Protein AF-A0A1D9Q0D0-F1 (afdb_monomer)

Secondary structure (DSSP, 8-state):
-HHHHHHHHHHHHHHHHHHHHHHHHHHHHHH--SS-----SS-----HHHHHHHHHHHHHS--PPPP--PPPPPP----------------------------------------HHHHHHHHHHHHHHHHHTT---------TTS--HHHHHHHHHHHHHTTSPPSS----HHHHHHHHHHHHHHHHHHHHHHHHTSTT--TTSHHHHS---TT----PPTT--HHHHHHHHHHHHT-SS-HHHHHTTTSS-SB-TTSSB--HHIIIII-GGGHHHHHHHTTTS-GGG--HHHHHHSHHHHHHHHHHHHHH-TTSHHHHHHHHHHHHHHHHHHHHHHHT-SS-TTTHHHHHHHHHHHTS--

InterPro domains:
  IPR002156 Ribonuclease H domain [PF00075] (132-161)
  IPR012337 Ribonuclease H-like superfamily [SSF53098] (124-167)
  IPR036397 Ribonuclease H superfamily [G3DSA:3.30.420.10] (103-171)
  IPR050092 Ribonuclease H [PTHR10642] (109-214)

Mean predicted aligned error: 20.26 Å

Sequence (362 aa):
MTRLVESQNAEIALLRKQLADAQEVIETRKKRTKGKRVKLQGQFVFSTKEILKIVHEAKEKPKEKKPRGRPRKRPIEESEEEIEEEELENSSNDSELELEDWGSWPYSTVAIDHPGQANQIRAIKAAEVIRAKGAEISLNWVPGHTSVEGNELADKLAKEATTIQPTSNETSFGLLGMTVKEYASDQWLDTLKQYELRSNQSPSTYSKLFPWKIGSKIKLPSGTTRNTASAFFQLKLGHGYIKSYLHRFKLTNNKCICSNIEAPQHLLISCPIYKTKRKEIFKKIPLSKNTIQFLLHTKIGIELAIKFINITKIATRAWHLARTLEQEVIEEGVVVEEERGEENEEEAVEEIREGFDLLTIS

pLDDT: mean 72.39, std 22.02, range [25.78, 97.56]

Radius of gyration: 36.6 Å; Cα contacts (8 Å, |Δi|>4): 188; chains: 1; bounding box: 96×73×103 Å

Foldseek 3Di:
DVVVVVVVVVVVVVVVVVVVVVVVVVVVVVVDDDDDDDDDDDDDDDGPVRVVVVVVVVVPDDDDDDDDDDDDDDDDDDDDDDDDDDDDDDDDDDDDDDDDDPPDDDPDPPLADDDPVVVVVVVVVVVVVCVVVVDDDDDDDDDPPDVDVVVVVVVVSVVVSVVDDHPDPDYDPVVVVVVVVVVVVVVVVVVVVVVVPDPDDDCPQLVNLEPDDPPDDDDADPPQDPQLVQLLVCLSRQHALWLCRVVVVVNHHQADPQRDGGHSCCVQQPPPVCPVVNCVLCVPPDNVQSDPSNLNPPRVNVNSSSVSCVVQVPRGPVVSVVVVVVVVVVVVVVVVVVVPPDDDPPPVVVVVVVVVVVVVPD

Solvent-accessible surface area (backbone atoms only — not comparable to full-atom values): 23003 Å² total; per-residue (Å²): 118,66,71,62,54,53,52,51,52,51,50,52,51,52,51,52,51,55,50,52,57,52,49,52,57,48,54,57,48,73,74,52,92,81,80,93,85,73,88,80,89,78,88,82,80,69,54,77,69,52,50,53,50,52,54,50,58,61,68,72,50,82,82,80,82,78,85,90,76,82,86,87,78,84,92,79,86,90,82,91,80,90,84,85,89,82,88,83,82,87,77,90,79,88,78,80,93,74,85,75,80,85,84,71,84,72,97,63,91,71,64,71,41,58,34,77,64,56,56,48,50,50,52,51,54,50,52,51,54,45,42,74,73,71,50,88,84,85,89,80,89,77,75,79,96,51,96,43,65,71,57,54,51,51,52,49,51,53,55,58,46,69,73,54,75,65,83,58,90,61,71,33,71,67,57,53,55,48,52,53,50,51,52,52,49,51,54,51,52,51,55,48,53,59,57,69,68,46,87,85,72,57,79,84,37,65,76,72,59,43,88,88,55,88,94,66,73,90,79,74,64,87,88,65,48,71,62,54,52,50,14,50,52,25,46,67,70,55,39,66,65,34,37,46,41,36,29,77,71,70,74,46,66,36,58,34,98,86,72,43,69,29,41,45,60,31,69,76,68,66,37,72,91,45,44,66,62,46,54,64,73,46,64,91,53,62,76,93,63,68,41,69,50,38,33,68,71,36,73,72,27,36,53,50,45,51,51,50,32,70,75,67,36,55,50,23,72,67,49,45,49,54,59,48,52,54,48,51,51,48,54,52,49,50,52,50,52,68,71,53,69,87,78,70,85,77,64,62,63,54,57,60,54,56,61,55,63,62,69,77,71,123

Structure (mmCIF, N/CA/C/O backbone):
data_AF-A0A1D9Q0D0-F1
#
_entry.id   AF-A0A1D9Q0D0-F1
#
loop_
_atom_site.group_PDB
_atom_site.id
_atom_site.type_symbol
_atom_site.label_atom_id
_atom_site.label_alt_id
_atom_site.label_comp_id
_atom_site.label_asym_id
_atom_site.label_entity_id
_atom_site.label_seq_id
_atom_site.pdbx_PDB_ins_code
_atom_site.Cartn_x
_atom_site.Cartn_y
_atom_site.Cartn_z
_atom_site.occupancy
_atom_site.B_iso_or_equiv
_atom_site.auth_seq_id
_atom_site.auth_comp_id
_atom_site.auth_asym_id
_atom_site.auth_atom_id
_atom_site.pdbx_PDB_model_num
ATOM 1 N N . MET A 1 1 ? -54.288 1.743 -22.638 1.00 55.94 1 MET A N 1
ATOM 2 C CA . MET A 1 1 ? -53.704 0.397 -22.434 1.00 55.94 1 MET A CA 1
ATOM 3 C C . MET A 1 1 ? -52.614 0.032 -23.446 1.00 55.94 1 MET A C 1
ATOM 5 O O . MET A 1 1 ? -51.690 -0.662 -23.061 1.00 55.94 1 MET A O 1
ATOM 9 N N . THR A 1 2 ? -52.650 0.513 -24.693 1.00 70.19 2 THR A N 1
ATOM 10 C CA . THR A 1 2 ? -51.718 0.110 -25.771 1.00 70.19 2 THR A CA 1
ATOM 11 C C . THR A 1 2 ? -50.248 0.491 -25.546 1.00 70.19 2 THR A C 1
ATOM 13 O O . THR A 1 2 ? -49.384 -0.372 -25.640 1.00 70.19 2 THR A O 1
ATOM 16 N N . ARG A 1 3 ? -49.949 1.732 -25.134 1.00 72.31 3 ARG A N 1
ATOM 17 C CA . ARG A 1 3 ? -48.555 2.187 -24.926 1.00 72.31 3 ARG A CA 1
ATOM 18 C C . ARG A 1 3 ? -47.794 1.435 -23.827 1.00 72.31 3 ARG A C 1
ATOM 20 O O . ARG A 1 3 ? -46.588 1.252 -23.938 1.00 72.31 3 ARG A O 1
ATOM 27 N N . LEU A 1 4 ? -48.490 1.008 -22.770 1.00 81.12 4 LEU A N 1
ATOM 28 C CA . LEU A 1 4 ? -47.879 0.243 -21.676 1.00 81.12 4 LEU A CA 1
ATOM 29 C C . LEU A 1 4 ? -47.492 -1.163 -22.149 1.00 81.12 4 LEU A C 1
ATOM 31 O O . LEU A 1 4 ? -46.391 -1.621 -21.872 1.00 81.12 4 LEU A O 1
ATOM 35 N N . VAL A 1 5 ? -48.371 -1.805 -22.921 1.00 83.88 5 VAL A N 1
ATOM 36 C CA . VAL A 1 5 ? -48.124 -3.133 -23.497 1.00 83.88 5 VAL A CA 1
ATOM 37 C C . VAL A 1 5 ? -46.988 -3.082 -24.525 1.00 83.88 5 VAL A C 1
ATOM 39 O O . VAL A 1 5 ? -46.126 -3.954 -24.530 1.00 83.88 5 VAL A O 1
ATOM 42 N N . GLU A 1 6 ? -46.926 -2.040 -25.357 1.00 84.25 6 GLU A N 1
ATOM 43 C CA . GLU A 1 6 ? -45.825 -1.830 -26.311 1.00 84.25 6 GLU A CA 1
ATOM 44 C C . GLU A 1 6 ? -44.477 -1.617 -25.608 1.00 84.25 6 GLU A C 1
ATOM 46 O O . GLU A 1 6 ? -43.478 -2.228 -25.990 1.00 84.25 6 GLU A O 1
ATOM 51 N N . SER A 1 7 ? -44.456 -0.811 -24.542 1.00 82.12 7 SER A N 1
ATOM 52 C CA . SER A 1 7 ? -43.270 -0.601 -23.703 1.00 82.12 7 SER A CA 1
ATOM 53 C C . SER A 1 7 ? -42.801 -1.900 -23.045 1.00 82.12 7 SER A C 1
ATOM 55 O O . SER A 1 7 ? -41.614 -2.219 -23.119 1.00 82.12 7 SER A O 1
ATOM 57 N N . GLN A 1 8 ? -43.716 -2.671 -22.457 1.00 85.88 8 GLN A N 1
ATOM 58 C CA . GLN A 1 8 ? -43.390 -3.949 -21.823 1.00 85.88 8 GLN A CA 1
ATOM 59 C C . GLN A 1 8 ? -42.890 -4.976 -22.845 1.00 85.88 8 GLN A C 1
ATOM 61 O O . GLN A 1 8 ? -41.934 -5.700 -22.579 1.00 85.88 8 GLN A O 1
ATOM 66 N N . ASN A 1 9 ? -43.467 -5.008 -24.048 1.00 87.69 9 ASN A N 1
ATOM 67 C CA . ASN A 1 9 ? -43.009 -5.894 -25.117 1.00 87.69 9 ASN A CA 1
ATOM 68 C C . ASN A 1 9 ? -41.610 -5.520 -25.628 1.00 87.69 9 ASN A C 1
ATOM 70 O O . ASN A 1 9 ? -40.795 -6.411 -25.879 1.00 87.69 9 ASN A O 1
ATOM 74 N N . ALA A 1 10 ? -41.302 -4.225 -25.741 1.00 86.06 10 ALA A N 1
ATOM 75 C CA . ALA A 1 10 ? -39.964 -3.757 -26.102 1.00 86.06 10 ALA A CA 1
ATOM 76 C C . ALA A 1 10 ? -38.925 -4.116 -25.025 1.00 86.06 10 ALA A C 1
ATOM 78 O O . ALA A 1 10 ? -37.825 -4.570 -25.347 1.00 86.06 10 ALA A O 1
ATOM 79 N N . GLU A 1 11 ? -39.289 -3.976 -23.749 1.00 88.31 11 GLU A N 1
ATOM 80 C CA . GLU A 1 11 ? -38.433 -4.342 -22.620 1.00 88.31 11 GLU A CA 1
ATOM 81 C C . GLU A 1 11 ? -38.183 -5.857 -22.564 1.00 88.31 11 GLU A C 1
ATOM 83 O O . GLU A 1 11 ? -37.036 -6.292 -22.465 1.00 88.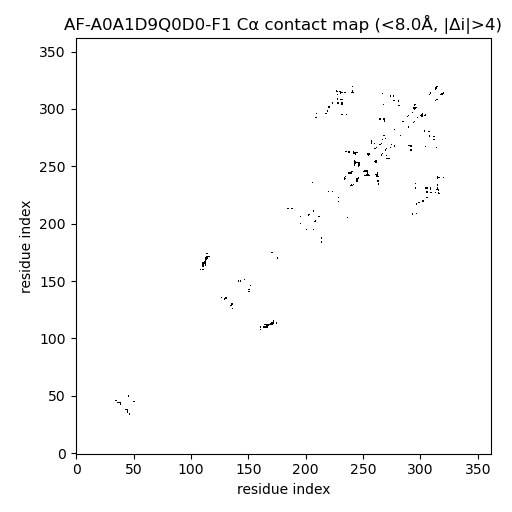31 11 GLU A O 1
ATOM 88 N N . ILE A 1 12 ? -39.222 -6.677 -22.751 1.00 91.25 12 ILE A N 1
ATOM 89 C CA . ILE A 1 12 ? -39.097 -8.141 -22.826 1.00 91.25 12 ILE A CA 1
ATOM 90 C C . ILE A 1 12 ? -38.203 -8.560 -24.003 1.00 91.25 12 ILE A C 1
ATOM 92 O O . ILE A 1 12 ? -37.383 -9.470 -23.857 1.00 91.25 12 ILE A O 1
ATOM 96 N N . ALA A 1 13 ? -38.315 -7.907 -25.162 1.00 89.81 13 ALA A N 1
ATOM 97 C CA . ALA A 1 13 ? -37.461 -8.191 -26.316 1.00 89.81 13 ALA A CA 1
ATOM 98 C C . ALA A 1 13 ? -35.985 -7.848 -26.043 1.00 89.81 13 ALA A C 1
ATOM 100 O O . ALA A 1 13 ? -35.093 -8.640 -26.363 1.00 89.81 13 ALA A O 1
ATOM 101 N N . LEU A 1 14 ? -35.725 -6.706 -25.398 1.00 89.44 14 LEU A N 1
ATOM 102 C CA . LEU A 1 14 ? -34.386 -6.305 -24.963 1.00 89.44 14 LEU A CA 1
ATOM 103 C C . LEU A 1 14 ? -33.795 -7.297 -23.959 1.00 89.44 14 LEU A C 1
ATOM 105 O O . LEU A 1 14 ? -32.658 -7.741 -24.134 1.00 89.44 14 LEU A O 1
ATOM 109 N N . LEU A 1 15 ? -34.572 -7.689 -22.949 1.00 88.25 15 LEU A N 1
ATOM 110 C CA . LEU A 1 15 ? -34.144 -8.642 -21.928 1.00 88.25 15 LEU A CA 1
ATOM 111 C C . LEU A 1 15 ? -33.839 -10.016 -22.531 1.00 88.25 15 LEU A C 1
ATOM 113 O O . LEU A 1 15 ? -32.811 -10.607 -22.206 1.00 88.25 15 LEU A O 1
ATOM 117 N N . ARG A 1 16 ? -34.664 -10.505 -23.467 1.00 89.38 16 ARG A N 1
ATOM 118 C CA . ARG A 1 16 ? -34.409 -11.764 -24.190 1.00 89.38 16 ARG A CA 1
ATOM 119 C C . ARG A 1 16 ? -33.109 -11.719 -24.989 1.00 89.38 16 ARG A C 1
ATOM 121 O O . ARG A 1 16 ? -32.342 -12.678 -24.937 1.00 89.38 16 ARG A O 1
ATOM 128 N N . LYS A 1 17 ? -32.831 -10.607 -25.677 1.00 88.75 17 LYS A N 1
ATOM 129 C CA . LYS A 1 17 ? -31.574 -10.420 -26.416 1.00 88.75 17 LYS A CA 1
ATOM 130 C C . LYS A 1 17 ? -30.364 -10.430 -25.478 1.00 88.75 17 LYS A C 1
ATOM 132 O O . LYS A 1 17 ? -29.405 -11.150 -25.725 1.00 88.75 17 LYS A O 1
ATOM 137 N N . GLN A 1 18 ? -30.439 -9.705 -24.362 1.00 81.38 18 GLN A N 1
ATOM 138 C CA . GLN A 1 18 ? -29.369 -9.692 -23.360 1.00 81.38 18 GLN A CA 1
ATOM 139 C C . GLN A 1 18 ? -29.112 -11.082 -22.760 1.00 81.38 18 GLN A C 1
ATOM 141 O O . GLN A 1 18 ? -27.961 -11.439 -22.501 1.00 81.38 18 GLN A O 1
ATOM 146 N N . LEU A 1 19 ? -30.171 -11.870 -22.552 1.00 81.69 19 LEU A N 1
ATOM 147 C CA . LEU A 1 19 ? -30.072 -13.241 -22.053 1.00 81.69 19 LEU A CA 1
ATOM 148 C C . LEU A 1 19 ? -29.381 -14.162 -23.066 1.00 81.69 19 LEU A C 1
ATOM 150 O O . LEU A 1 19 ? -28.480 -14.905 -22.678 1.00 81.69 19 LEU A O 1
ATOM 154 N N . ALA A 1 20 ? -29.739 -14.064 -24.350 1.00 82.88 20 ALA A N 1
ATOM 155 C CA . ALA A 1 20 ? -29.099 -14.820 -25.427 1.00 82.88 20 ALA A CA 1
ATOM 156 C C . ALA A 1 20 ? -27.601 -14.483 -25.549 1.00 82.88 20 ALA A C 1
ATOM 158 O O . ALA A 1 20 ? -26.762 -15.385 -25.511 1.00 82.88 20 ALA A O 1
ATOM 159 N N . ASP A 1 21 ? -27.252 -13.192 -25.567 1.00 73.50 21 ASP A N 1
ATOM 160 C CA . ASP A 1 21 ? -25.859 -12.729 -25.630 1.00 73.50 21 ASP A CA 1
ATOM 161 C C . ASP A 1 21 ? -25.045 -13.224 -24.415 1.00 73.50 21 ASP A C 1
ATOM 163 O O . ASP A 1 21 ? -23.876 -13.611 -24.517 1.00 73.50 21 ASP A O 1
ATOM 167 N N . ALA A 1 22 ? -25.651 -13.229 -23.221 1.00 71.50 22 ALA A N 1
ATOM 168 C CA . ALA A 1 22 ? -25.006 -13.726 -22.009 1.00 71.50 22 ALA A CA 1
ATOM 169 C C . ALA A 1 22 ? -24.788 -15.248 -22.047 1.00 71.50 22 ALA A C 1
ATOM 171 O O . ALA A 1 22 ? -23.720 -15.716 -21.636 1.00 71.50 22 ALA A O 1
ATOM 172 N N . GLN A 1 23 ? -25.765 -16.008 -22.549 1.00 78.31 23 GLN A N 1
ATOM 173 C CA . GLN A 1 23 ? -25.671 -17.459 -22.714 1.00 78.31 23 GLN A CA 1
ATOM 174 C C . GLN A 1 23 ? -24.590 -17.840 -23.729 1.00 78.31 23 GLN A C 1
ATOM 176 O O . GLN A 1 23 ? -23.766 -18.705 -23.435 1.00 78.31 23 GLN A O 1
ATOM 181 N N . GLU A 1 24 ? -24.505 -17.142 -24.862 1.00 78.06 24 GLU A N 1
ATOM 182 C CA . GLU A 1 24 ? -23.460 -17.361 -25.867 1.00 78.06 24 GLU A CA 1
ATOM 183 C C . GLU A 1 24 ? -22.055 -17.127 -25.285 1.00 78.06 24 GLU A C 1
ATOM 185 O O . GLU A 1 24 ? -21.137 -17.934 -25.471 1.00 78.06 24 GLU A O 1
ATOM 190 N N . VAL A 1 25 ? -21.881 -16.069 -24.486 1.00 69.31 25 VAL A N 1
ATOM 191 C CA . VAL A 1 25 ? -20.616 -15.799 -23.780 1.00 69.31 25 VAL A CA 1
ATOM 192 C C . VAL A 1 25 ? -20.275 -16.907 -22.774 1.00 69.31 25 VAL A C 1
ATOM 194 O O . VAL A 1 25 ? -19.101 -17.223 -22.572 1.00 69.31 25 VAL A O 1
ATOM 197 N N . ILE A 1 26 ? -21.266 -17.505 -22.113 1.00 70.81 26 ILE A N 1
ATOM 198 C CA . ILE A 1 26 ? -21.043 -18.608 -21.168 1.00 70.81 26 ILE A CA 1
ATOM 199 C C . ILE A 1 26 ? -20.680 -19.901 -21.911 1.00 70.81 26 ILE A C 1
ATOM 201 O O . ILE A 1 26 ? -19.726 -20.572 -21.516 1.00 70.81 26 ILE A O 1
ATOM 205 N N . GLU A 1 27 ? -21.368 -20.233 -23.001 1.00 73.44 27 GLU A N 1
ATOM 206 C CA . GLU A 1 27 ? -21.081 -21.427 -23.807 1.00 73.44 27 GLU A CA 1
ATOM 207 C C . GLU A 1 27 ? -19.707 -21.344 -24.488 1.00 73.44 27 GLU A C 1
ATOM 209 O O . GLU A 1 27 ? -18.913 -22.289 -24.437 1.00 73.44 27 GLU A O 1
ATOM 214 N N . THR A 1 28 ? -19.345 -20.179 -25.030 1.00 67.00 28 THR A N 1
ATOM 215 C CA . THR A 1 28 ? -17.997 -19.935 -25.574 1.00 67.00 28 THR A CA 1
ATOM 216 C C . THR A 1 28 ? -16.908 -20.008 -24.497 1.00 67.00 28 THR A C 1
ATOM 218 O O . THR A 1 28 ? -15.803 -20.486 -24.770 1.00 67.00 28 THR A O 1
ATOM 221 N N . ARG A 1 29 ? -17.210 -19.614 -23.248 1.00 64.19 29 ARG A N 1
ATOM 222 C CA . ARG A 1 29 ? -16.315 -19.798 -22.090 1.00 64.19 29 ARG A CA 1
ATOM 223 C C . ARG A 1 29 ? -16.149 -21.261 -21.691 1.00 64.19 29 ARG A C 1
ATOM 225 O O . ARG A 1 29 ? -15.025 -21.653 -21.397 1.00 64.19 29 ARG A O 1
ATOM 232 N N . LYS A 1 30 ? -17.224 -22.059 -21.674 1.00 68.56 30 LYS A N 1
ATOM 233 C CA . LYS A 1 30 ? -17.156 -23.496 -21.344 1.00 68.56 30 LYS A CA 1
ATOM 234 C C . LYS A 1 30 ? -16.309 -24.270 -22.358 1.00 68.56 30 LYS A C 1
ATOM 236 O O . LYS A 1 30 ? -15.554 -25.153 -21.966 1.00 68.56 30 LYS A O 1
ATOM 241 N N . LYS A 1 31 ? -16.373 -23.898 -23.642 1.00 67.81 31 LYS A N 1
ATOM 242 C CA . LYS A 1 31 ? -15.595 -24.532 -24.722 1.00 67.81 31 LYS A CA 1
ATOM 243 C C . LYS A 1 31 ? -14.099 -24.163 -24.727 1.00 67.81 31 LYS A C 1
ATOM 245 O O . LYS A 1 31 ? -13.306 -24.896 -25.309 1.00 67.81 31 LYS A O 1
ATOM 250 N N . ARG A 1 32 ? -13.674 -23.052 -24.099 1.00 61.19 32 ARG A N 1
ATOM 251 C CA . ARG A 1 32 ? -12.273 -22.566 -24.124 1.00 61.19 32 ARG A CA 1
ATOM 252 C C . ARG A 1 32 ? -11.563 -22.742 -22.771 1.00 61.19 32 ARG A C 1
ATOM 254 O O . ARG A 1 32 ? -11.821 -22.013 -21.816 1.00 61.19 32 ARG A O 1
ATOM 261 N N . THR A 1 33 ? -10.583 -23.649 -22.706 1.00 56.44 33 THR A N 1
ATOM 262 C CA . THR A 1 33 ? -9.855 -24.001 -21.466 1.00 56.44 33 THR A CA 1
ATOM 263 C C . THR A 1 33 ? -8.549 -23.221 -21.217 1.00 56.44 33 THR A C 1
ATOM 265 O O . THR A 1 33 ? -8.016 -23.295 -20.110 1.00 56.44 33 THR A O 1
ATOM 268 N N . LYS A 1 34 ? -8.033 -22.418 -22.171 1.00 51.00 34 LYS A N 1
ATOM 269 C CA . LYS A 1 34 ? -6.804 -21.594 -22.009 1.00 51.00 34 LYS A CA 1
ATOM 270 C C . LYS A 1 34 ? -6.932 -20.191 -22.645 1.00 51.00 34 LYS A C 1
ATOM 272 O O . LYS A 1 34 ? -7.459 -20.068 -23.744 1.00 51.00 34 LYS A O 1
ATOM 277 N N . GLY A 1 35 ? -6.422 -19.146 -21.970 1.00 53.28 35 GLY A N 1
ATOM 278 C CA . GLY A 1 35 ? -6.366 -17.743 -22.450 1.00 53.28 35 GLY A CA 1
ATOM 279 C C . GLY A 1 35 ? -6.750 -16.685 -21.391 1.00 53.28 35 GLY A C 1
ATOM 280 O O . GLY A 1 35 ? -7.511 -16.984 -20.470 1.00 53.28 35 GLY A O 1
ATOM 281 N N . LYS A 1 36 ? -6.216 -15.448 -21.485 1.00 46.09 36 LYS A N 1
ATOM 282 C CA . LYS A 1 36 ? -6.542 -14.334 -20.558 1.00 46.09 36 LYS A CA 1
ATOM 283 C C . LYS A 1 36 ? -7.985 -13.848 -20.768 1.00 46.09 36 LYS A C 1
ATOM 285 O O . LYS A 1 36 ? -8.435 -13.686 -21.896 1.00 46.09 36 LYS A O 1
ATOM 290 N N . ARG A 1 37 ? -8.693 -13.617 -19.657 1.00 48.75 37 ARG A N 1
ATOM 291 C CA . ARG A 1 37 ? -10.133 -13.316 -19.578 1.00 48.75 37 ARG A CA 1
ATOM 292 C C . ARG A 1 37 ? -10.339 -11.847 -19.186 1.00 48.75 37 ARG A C 1
ATOM 294 O O . ARG A 1 37 ? -9.958 -11.481 -18.080 1.00 48.75 37 ARG A O 1
ATOM 301 N N . VAL A 1 38 ? -10.961 -11.027 -20.034 1.00 45.34 38 VAL A N 1
ATOM 302 C CA . VAL A 1 38 ? -11.421 -9.664 -19.686 1.00 45.34 38 VAL A CA 1
ATOM 303 C C . VAL A 1 38 ? -12.782 -9.421 -20.351 1.00 45.34 38 VAL A C 1
ATOM 305 O O . VAL A 1 38 ? -12.983 -9.843 -21.482 1.00 45.34 38 VAL A O 1
ATOM 308 N N . LYS A 1 39 ? -13.731 -8.786 -19.650 1.00 40.06 39 LYS A N 1
ATOM 309 C CA . LYS A 1 39 ? -15.016 -8.307 -20.197 1.00 40.06 39 LYS A CA 1
ATOM 310 C C . LYS A 1 39 ? -15.340 -6.970 -19.545 1.00 40.06 39 LYS A C 1
ATOM 312 O O . LYS A 1 39 ? -15.453 -6.973 -18.328 1.00 40.06 39 LYS A O 1
ATOM 317 N N . LEU A 1 40 ? -15.590 -5.915 -20.321 1.00 34.84 40 LEU A N 1
ATOM 318 C CA . LEU A 1 40 ? -16.416 -4.769 -19.917 1.00 34.84 40 LEU A CA 1
ATOM 319 C C . LEU A 1 40 ? -17.049 -4.112 -21.161 1.00 34.84 40 LEU A C 1
ATOM 321 O O . LEU A 1 40 ? -16.373 -3.935 -22.163 1.00 34.84 40 LEU A O 1
ATOM 325 N N . GLN A 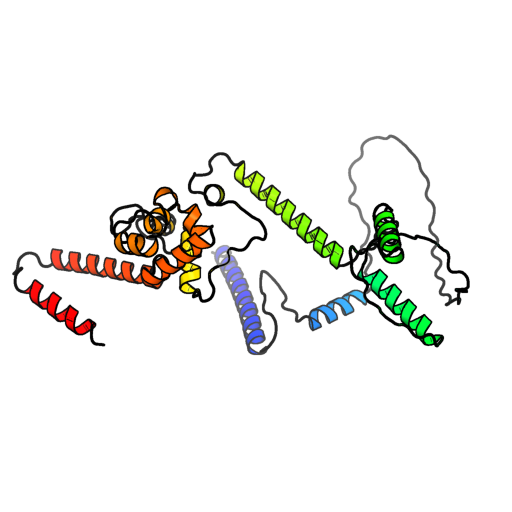1 41 ? -18.352 -3.817 -21.060 1.00 38.56 41 GLN A N 1
ATOM 326 C CA . GLN A 1 41 ? -19.169 -2.938 -21.920 1.00 38.56 41 GLN A CA 1
ATOM 327 C C . GLN A 1 41 ? -19.013 -3.059 -23.454 1.00 38.56 41 GLN A C 1
ATOM 329 O O . GLN A 1 41 ? -18.523 -2.150 -24.107 1.00 38.56 41 GLN A O 1
ATOM 334 N N . GLY A 1 42 ? -19.554 -4.145 -24.026 1.00 49.00 42 GLY A N 1
ATOM 335 C CA . GLY A 1 42 ? -19.912 -4.214 -25.453 1.00 49.00 42 GLY A CA 1
ATOM 336 C C . GLY A 1 42 ? -18.779 -4.577 -26.425 1.00 49.00 42 GLY A C 1
ATOM 337 O O . GLY A 1 42 ? -18.279 -3.698 -27.105 1.00 49.00 42 GLY A O 1
ATOM 338 N N . GLN A 1 43 ? -18.494 -5.892 -26.536 1.00 46.56 43 GLN A N 1
ATOM 339 C CA . GLN A 1 43 ? -17.707 -6.593 -27.589 1.00 46.56 43 GLN A CA 1
ATOM 340 C C . GLN A 1 43 ? -16.197 -6.231 -27.687 1.00 46.56 43 GLN A C 1
ATOM 342 O O . GLN A 1 43 ? -15.831 -5.072 -27.666 1.00 46.56 43 GLN A O 1
ATOM 347 N N . PHE A 1 44 ? -15.192 -7.115 -27.783 1.00 44.97 44 PHE A N 1
ATOM 348 C CA . PHE A 1 44 ? -15.011 -8.555 -28.048 1.00 44.97 44 PHE A CA 1
ATOM 349 C C . PHE A 1 44 ? -13.899 -9.121 -27.129 1.00 44.97 44 PHE A C 1
ATOM 351 O O . PHE A 1 44 ? -13.086 -8.368 -26.595 1.00 44.97 44 PHE A O 1
ATOM 358 N N . VAL A 1 45 ? -13.797 -10.452 -26.992 1.00 49.50 45 VAL A N 1
ATOM 359 C CA . VAL A 1 45 ? -12.631 -11.119 -26.371 1.00 49.50 45 VAL A CA 1
ATOM 360 C C . VAL A 1 45 ? -11.843 -11.856 -27.449 1.00 49.50 45 VAL A C 1
ATOM 362 O O . VAL A 1 45 ? -12.116 -13.020 -27.733 1.00 49.50 45 VAL A O 1
ATOM 365 N N . PHE A 1 46 ? -10.868 -11.174 -28.045 1.00 51.41 46 PHE A N 1
ATOM 366 C CA . PHE A 1 46 ? -9.936 -11.781 -28.991 1.00 51.41 46 PHE A CA 1
ATOM 367 C C . PHE A 1 46 ? -8.734 -12.386 -28.260 1.00 51.41 46 PHE A C 1
ATOM 369 O O . PHE A 1 46 ? -8.172 -11.785 -27.340 1.00 51.41 46 PHE A O 1
ATOM 376 N N . SER A 1 47 ? -8.294 -13.567 -28.686 1.00 55.66 47 SER A N 1
ATOM 377 C CA . SER A 1 47 ? -6.932 -14.020 -28.396 1.00 55.66 47 SER A CA 1
ATOM 378 C C . SER A 1 47 ? -5.923 -13.149 -29.156 1.00 55.66 47 SER A C 1
ATOM 380 O O . SER A 1 47 ? -6.245 -12.591 -30.202 1.00 55.66 47 SER A O 1
ATOM 382 N N . THR A 1 48 ? -4.674 -13.061 -28.690 1.00 52.00 48 THR A N 1
ATOM 383 C CA . THR A 1 48 ? -3.619 -12.279 -29.369 1.00 52.00 48 THR A CA 1
ATOM 384 C C . THR A 1 48 ? -3.472 -12.652 -30.851 1.00 52.00 48 THR A C 1
ATOM 386 O O . THR A 1 48 ? -3.198 -11.790 -31.677 1.00 52.00 48 THR A O 1
ATOM 389 N N . LYS A 1 49 ? -3.720 -13.922 -31.207 1.00 56.75 49 LYS A N 1
ATOM 390 C CA . LYS A 1 49 ? -3.705 -14.405 -32.596 1.00 56.75 49 LYS A CA 1
ATOM 391 C C . LYS A 1 49 ? -4.870 -13.867 -33.434 1.00 56.75 49 LYS A C 1
ATOM 393 O O . LYS A 1 49 ? -4.681 -13.561 -34.603 1.00 56.75 49 LYS A O 1
ATOM 398 N N . GLU A 1 50 ? -6.056 -13.728 -32.846 1.00 57.19 50 GLU A N 1
ATOM 399 C CA . GLU A 1 50 ? -7.235 -13.176 -33.529 1.00 57.19 50 GLU A CA 1
ATOM 400 C C . GLU A 1 50 ? -7.087 -11.661 -33.749 1.00 57.19 50 GLU A C 1
ATOM 402 O O . GLU A 1 50 ? -7.420 -11.174 -34.823 1.00 57.19 50 GLU A O 1
ATOM 407 N N . ILE A 1 51 ? -6.489 -10.933 -32.793 1.00 58.06 51 ILE A N 1
ATOM 408 C CA . ILE A 1 51 ? -6.157 -9.505 -32.961 1.00 58.06 51 ILE A CA 1
ATOM 409 C C . ILE A 1 51 ? -5.184 -9.316 -34.128 1.00 58.06 51 ILE A C 1
ATOM 411 O O . ILE A 1 51 ? -5.405 -8.459 -34.978 1.00 58.06 51 ILE A O 1
ATOM 415 N N . LEU A 1 52 ? -4.128 -10.132 -34.196 1.00 57.00 52 LEU A N 1
ATOM 416 C CA . LEU A 1 52 ? -3.148 -10.054 -35.282 1.00 57.00 52 LEU A CA 1
ATOM 417 C C . LEU A 1 52 ? -3.783 -10.326 -36.653 1.00 57.00 52 LEU A C 1
ATOM 419 O O . LEU A 1 52 ? -3.458 -9.632 -37.612 1.00 57.00 52 LEU A O 1
ATOM 423 N N . LYS A 1 53 ? -4.727 -11.271 -36.735 1.00 65.31 53 LYS A N 1
ATOM 424 C CA . LYS A 1 53 ? -5.443 -11.580 -37.979 1.00 65.31 53 LYS A CA 1
ATOM 425 C C . LYS A 1 53 ? -6.359 -10.434 -38.425 1.00 65.31 53 LYS A C 1
ATOM 427 O O . LYS A 1 53 ? -6.315 -10.042 -39.584 1.00 65.31 53 LYS A O 1
ATOM 432 N N . ILE A 1 54 ? -7.111 -9.838 -37.498 1.00 66.69 54 ILE A N 1
ATOM 433 C CA . ILE A 1 54 ? -7.990 -8.691 -37.786 1.00 66.69 54 ILE A CA 1
ATOM 434 C C . ILE A 1 54 ? -7.183 -7.466 -38.227 1.00 66.69 54 ILE A C 1
ATOM 436 O O . ILE A 1 54 ? -7.580 -6.763 -39.152 1.00 66.69 54 ILE A O 1
ATOM 440 N N . VAL A 1 55 ? -6.037 -7.208 -37.591 1.00 65.38 55 VAL A N 1
ATOM 441 C CA . VAL A 1 55 ? -5.146 -6.102 -37.976 1.00 65.38 55 VAL A CA 1
ATOM 442 C C . VAL A 1 55 ? -4.567 -6.320 -39.376 1.00 65.38 55 VAL A C 1
ATOM 444 O O . VAL A 1 55 ? -4.429 -5.354 -40.122 1.00 65.38 55 VAL A O 1
ATOM 447 N N . HIS A 1 56 ? -4.260 -7.564 -39.749 1.00 68.19 56 HIS A N 1
ATOM 448 C CA . HIS A 1 56 ? -3.805 -7.900 -41.099 1.00 68.19 56 HIS A CA 1
ATOM 449 C C . HIS A 1 56 ? -4.911 -7.664 -42.139 1.00 68.19 56 HIS A C 1
ATOM 451 O O . HIS A 1 56 ? -4.706 -6.932 -43.101 1.00 68.19 56 HIS A O 1
ATOM 457 N N . GLU A 1 57 ? -6.119 -8.178 -41.890 1.00 69.00 57 GLU A N 1
ATOM 458 C CA . GLU A 1 57 ? -7.283 -7.997 -42.773 1.00 69.00 57 GLU A CA 1
ATOM 459 C C . GLU A 1 57 ? -7.713 -6.523 -42.902 1.00 69.00 57 GLU A C 1
ATOM 461 O O . GLU A 1 57 ? -8.201 -6.103 -43.949 1.00 69.00 57 GLU A O 1
ATOM 466 N N . ALA A 1 58 ? -7.523 -5.708 -41.861 1.00 65.62 58 ALA A N 1
ATOM 467 C CA . ALA A 1 58 ? -7.802 -4.272 -41.904 1.00 65.62 58 AL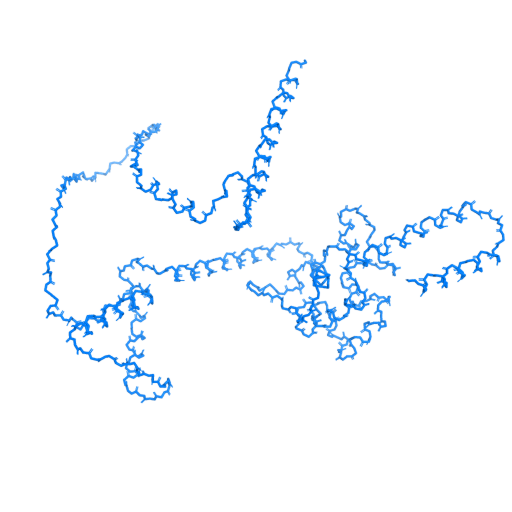A A CA 1
ATOM 468 C C . ALA A 1 58 ? -6.745 -3.469 -42.683 1.00 65.62 58 ALA A C 1
ATOM 470 O O . ALA A 1 58 ? -7.067 -2.402 -43.202 1.00 65.62 58 ALA A O 1
ATOM 471 N N . LYS A 1 59 ? -5.501 -3.960 -42.765 1.00 61.22 59 LYS A N 1
ATOM 472 C CA . LYS A 1 59 ? -4.435 -3.344 -43.572 1.00 61.22 59 LYS A CA 1
ATOM 473 C C . LYS A 1 59 ? -4.593 -3.629 -45.065 1.00 61.22 59 LYS A C 1
ATOM 475 O O . LYS A 1 59 ? -4.223 -2.783 -45.867 1.00 61.22 59 LYS A O 1
ATOM 480 N N . GLU A 1 60 ? -5.154 -4.782 -45.423 1.00 62.03 60 GLU A N 1
ATOM 481 C CA . GLU A 1 60 ? -5.353 -5.188 -46.822 1.00 62.03 60 GLU A CA 1
ATOM 482 C C . GLU A 1 60 ? -6.629 -4.618 -47.461 1.00 62.03 60 GLU A C 1
ATOM 484 O O . GLU A 1 60 ? -6.772 -4.646 -48.681 1.00 62.03 60 GLU A O 1
ATOM 489 N N . LYS A 1 61 ? -7.558 -4.057 -46.674 1.00 55.69 61 LYS A N 1
ATOM 490 C CA . LYS A 1 61 ? -8.744 -3.388 -47.225 1.00 55.69 61 LYS A CA 1
ATOM 491 C C . LYS A 1 61 ? -8.407 -1.956 -47.672 1.00 55.69 61 LYS A C 1
ATOM 493 O O . LYS A 1 61 ? -8.002 -1.147 -46.833 1.00 55.69 61 LYS A O 1
ATOM 498 N N . PRO A 1 62 ? -8.619 -1.588 -48.950 1.00 51.25 62 PRO A N 1
ATOM 499 C CA . PRO A 1 62 ? -8.415 -0.218 -49.406 1.00 51.25 62 PRO A CA 1
AT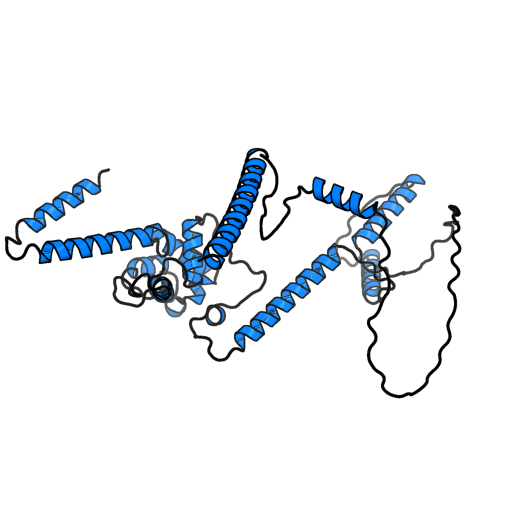OM 500 C C . PRO A 1 62 ? -9.421 0.731 -48.737 1.00 51.25 62 PRO A C 1
ATOM 502 O O . PRO A 1 62 ? -10.605 0.421 -48.600 1.00 51.25 62 PRO A O 1
ATOM 505 N N . LYS A 1 63 ? -8.949 1.904 -48.297 1.00 49.72 63 LYS A N 1
ATOM 506 C CA . LYS A 1 63 ? -9.796 2.943 -47.690 1.00 49.72 63 LYS A CA 1
ATOM 507 C C . LYS A 1 63 ? -10.726 3.542 -48.749 1.00 49.72 63 LYS A C 1
ATOM 509 O O . LYS A 1 63 ? -10.261 4.267 -49.626 1.00 49.72 63 LYS A O 1
ATOM 514 N N . GLU A 1 64 ? -12.032 3.318 -48.633 1.00 49.84 64 GLU A N 1
ATOM 515 C CA . GLU A 1 64 ? -13.022 4.074 -49.409 1.00 49.84 64 GLU A CA 1
ATOM 516 C C . GLU A 1 64 ? -12.935 5.574 -49.067 1.00 49.84 64 GLU A C 1
ATOM 518 O O . GLU A 1 64 ? -12.966 5.981 -47.899 1.00 49.84 64 GLU A O 1
ATOM 523 N N . LYS A 1 65 ? -12.796 6.418 -50.099 1.00 44.69 65 LYS A N 1
ATOM 524 C CA . LYS A 1 65 ? -12.759 7.881 -49.965 1.00 44.69 65 LYS A CA 1
ATOM 525 C C . LYS A 1 65 ? -14.159 8.388 -49.599 1.00 44.69 65 LYS A C 1
ATOM 527 O O . LYS A 1 65 ? -15.103 8.219 -50.363 1.00 44.69 65 LYS A O 1
ATOM 532 N N . LYS A 1 66 ? -14.296 9.049 -48.444 1.00 40.91 66 LYS A N 1
ATOM 533 C CA . LYS A 1 66 ? -15.546 9.728 -48.058 1.00 40.91 66 LYS A CA 1
ATOM 534 C C . LYS A 1 66 ? -15.836 10.907 -49.006 1.00 40.91 66 LYS A C 1
ATOM 536 O O . LYS A 1 66 ? -14.902 11.654 -49.310 1.00 40.91 66 LYS A O 1
ATOM 541 N N . PRO A 1 67 ? -17.097 11.142 -49.411 1.00 39.41 67 PRO A N 1
ATOM 542 C CA . PRO A 1 67 ? -17.451 12.313 -50.205 1.00 39.41 67 PRO A CA 1
ATOM 543 C C . PRO A 1 67 ? -17.267 13.591 -49.373 1.00 39.41 67 PRO A C 1
ATOM 545 O O . PRO A 1 67 ? -17.752 13.698 -48.244 1.00 39.41 67 PRO A O 1
ATOM 548 N N . ARG A 1 68 ? -16.533 14.565 -49.924 1.00 43.09 68 ARG A N 1
ATOM 549 C CA . ARG A 1 68 ? -16.356 15.899 -49.338 1.00 43.09 68 ARG A CA 1
ATOM 550 C C . ARG A 1 68 ? -17.601 16.739 -49.639 1.00 43.09 68 ARG A C 1
ATOM 552 O O . ARG A 1 68 ? -17.807 17.143 -50.774 1.00 43.09 68 ARG A O 1
ATOM 559 N N . GLY A 1 69 ? -18.403 17.028 -48.618 1.00 35.00 69 GLY A N 1
ATOM 560 C CA . GLY A 1 69 ? -19.482 18.015 -48.683 1.00 35.00 69 GLY A CA 1
ATOM 561 C C . GLY A 1 69 ? -19.575 18.775 -47.363 1.00 35.00 69 GLY A C 1
ATOM 562 O O . GLY A 1 69 ? -19.927 18.194 -46.339 1.00 35.00 69 GLY A O 1
ATOM 563 N N . ARG A 1 70 ? -19.217 20.064 -47.365 1.00 35.56 70 ARG A N 1
ATOM 564 C CA . ARG A 1 70 ? -19.312 20.965 -46.203 1.00 35.56 70 ARG A CA 1
ATOM 565 C C . ARG A 1 70 ? -20.690 21.653 -46.215 1.00 35.56 70 ARG A C 1
ATOM 567 O O . ARG A 1 70 ? -21.070 22.164 -47.268 1.00 35.56 70 ARG A O 1
ATOM 574 N N . PRO A 1 71 ? -21.441 21.728 -45.100 1.00 37.41 71 PRO A N 1
ATOM 575 C CA . PRO A 1 71 ? -22.690 22.491 -45.068 1.00 37.41 71 PRO A CA 1
ATOM 576 C C . PRO A 1 71 ? -22.404 24.002 -45.148 1.00 37.41 71 PRO A C 1
ATOM 578 O O . PRO A 1 71 ? -21.541 24.503 -44.423 1.00 37.41 71 PRO A O 1
ATOM 581 N N . ARG A 1 72 ? -23.127 24.725 -46.017 1.00 33.09 72 ARG A N 1
ATOM 582 C CA . ARG A 1 72 ? -23.036 26.190 -46.209 1.00 33.09 72 ARG A CA 1
ATOM 583 C C . ARG A 1 72 ? -23.396 26.960 -44.924 1.00 33.09 72 ARG A C 1
ATOM 585 O O . ARG A 1 72 ? -24.448 26.712 -44.337 1.00 33.09 72 ARG A O 1
ATOM 592 N N . LYS A 1 73 ? -22.574 27.944 -44.536 1.00 34.38 73 LYS A N 1
ATOM 593 C CA . LYS A 1 73 ? -22.928 29.026 -43.590 1.00 34.38 73 LYS A CA 1
ATOM 594 C C . LYS A 1 73 ? -23.232 30.322 -44.365 1.00 34.38 73 LYS A C 1
ATOM 596 O O . LYS A 1 73 ? -22.744 30.492 -45.476 1.00 34.38 73 LYS A O 1
ATOM 601 N N . ARG A 1 74 ? -24.092 31.172 -43.785 1.00 32.47 74 ARG A N 1
ATOM 602 C CA . ARG A 1 74 ? -24.619 32.441 -44.338 1.00 32.47 74 ARG A CA 1
ATOM 603 C C . ARG A 1 74 ? -23.561 33.571 -44.381 1.00 32.47 74 ARG A C 1
ATOM 605 O O . ARG A 1 74 ? -22.577 33.450 -43.654 1.00 32.47 74 ARG A O 1
ATOM 612 N N . PRO A 1 75 ? -23.769 34.625 -45.202 1.00 30.67 75 PRO A N 1
ATOM 613 C CA . PRO A 1 75 ? -22.728 35.567 -45.636 1.00 30.67 75 PRO A CA 1
ATOM 614 C C . PRO A 1 75 ? -22.396 36.634 -44.586 1.00 30.67 75 PRO A C 1
ATOM 616 O O . PRO A 1 75 ? -23.311 37.164 -43.958 1.00 30.67 75 PRO A O 1
ATOM 619 N N . ILE A 1 76 ? -21.109 36.962 -44.446 1.00 30.17 76 ILE A N 1
ATOM 620 C CA . ILE A 1 76 ? -20.581 38.179 -43.808 1.00 30.17 76 ILE A CA 1
ATOM 621 C C . ILE A 1 76 ? -19.431 38.681 -44.698 1.00 30.17 76 ILE A C 1
ATOM 623 O O . ILE A 1 76 ? -18.701 37.861 -45.253 1.00 30.17 76 ILE A O 1
ATOM 627 N N . GLU A 1 77 ? -19.380 40.004 -44.861 1.00 31.12 77 GLU A N 1
ATOM 628 C CA . GLU A 1 77 ? -18.613 40.810 -45.821 1.00 31.12 77 GLU A CA 1
ATOM 629 C C . GLU A 1 77 ? -17.081 40.679 -45.768 1.00 31.12 77 GLU A C 1
ATOM 631 O O . GLU A 1 77 ? -16.492 40.192 -44.804 1.00 31.12 77 GLU A O 1
ATOM 636 N N . GLU A 1 78 ? -16.505 41.128 -46.882 1.00 29.77 78 GLU A N 1
ATOM 637 C CA . GLU A 1 78 ? -15.159 40.982 -47.433 1.00 29.77 78 GLU A CA 1
ATOM 638 C C . GLU A 1 78 ? -14.003 41.537 -46.586 1.00 29.77 78 GLU A C 1
ATOM 640 O O . GLU A 1 78 ? -14.078 42.620 -46.011 1.00 29.77 78 GLU A O 1
ATOM 645 N N . SER A 1 79 ? -12.869 40.839 -46.666 1.00 29.61 79 SER A N 1
ATOM 646 C CA . SER A 1 79 ? -11.575 41.467 -46.950 1.00 29.61 79 SER A CA 1
ATOM 647 C C . SER A 1 79 ? -10.660 40.426 -47.600 1.00 29.61 79 SER A C 1
ATOM 649 O O . SER A 1 79 ? -10.457 39.342 -47.048 1.00 29.61 79 SER A O 1
ATOM 651 N N . GLU A 1 80 ? -10.199 40.760 -48.798 1.00 29.92 80 GLU A N 1
ATOM 652 C CA . GLU A 1 80 ? -9.385 39.974 -49.723 1.00 29.92 80 GLU A CA 1
ATOM 653 C C . GLU A 1 80 ? -7.964 39.757 -49.192 1.00 29.92 80 GLU A C 1
ATOM 655 O O . GLU A 1 80 ? -7.373 40.681 -48.648 1.00 29.92 80 GLU A O 1
ATOM 660 N N . GLU A 1 81 ? -7.413 38.561 -49.400 1.00 30.72 81 GLU A N 1
ATOM 661 C CA . GLU A 1 81 ? -5.971 38.349 -49.577 1.00 30.72 81 GLU A CA 1
ATOM 662 C C . GLU A 1 81 ? -5.780 37.032 -50.357 1.00 30.72 81 GLU A C 1
ATOM 664 O O . GLU A 1 81 ? -6.123 35.942 -49.889 1.00 30.72 81 GLU A O 1
ATOM 669 N N . GLU A 1 82 ? -5.331 37.180 -51.606 1.00 28.20 82 GLU A N 1
ATOM 670 C CA . GLU A 1 82 ? -4.905 36.126 -52.535 1.00 28.20 82 GLU A CA 1
ATOM 671 C C . GLU A 1 82 ? -3.705 35.351 -51.977 1.00 28.20 82 GLU A C 1
ATOM 673 O O . GLU A 1 82 ? -2.847 35.958 -51.347 1.00 28.20 82 GLU A O 1
ATOM 678 N N . ILE A 1 83 ? -3.609 34.047 -52.270 1.00 29.47 83 ILE A N 1
ATOM 679 C CA . ILE A 1 83 ? -2.359 33.334 -52.598 1.00 29.47 83 ILE A CA 1
ATOM 680 C C . ILE A 1 83 ? -2.732 32.037 -53.345 1.00 29.47 83 ILE A C 1
ATOM 682 O O . ILE A 1 83 ? -3.719 31.370 -53.030 1.00 29.47 83 ILE A O 1
ATOM 686 N N . GLU A 1 84 ? -1.928 31.762 -54.366 1.00 30.66 84 GLU A N 1
ATOM 687 C CA . GLU A 1 84 ? -2.116 30.919 -55.547 1.00 30.66 84 GLU A CA 1
ATOM 688 C C . GLU A 1 84 ? -2.205 29.399 -55.300 1.00 30.66 84 GLU A C 1
ATOM 690 O O . GLU A 1 84 ? -1.688 28.850 -54.325 1.00 30.66 84 GLU A O 1
ATOM 695 N N . GLU A 1 85 ? -2.868 28.720 -56.241 1.00 29.02 85 GLU A N 1
ATOM 696 C CA . GLU A 1 85 ? -2.886 27.266 -56.413 1.00 29.02 85 GLU A CA 1
ATOM 697 C C . GLU A 1 85 ? -1.604 26.804 -57.128 1.00 29.02 85 GLU A C 1
ATOM 699 O O . GLU A 1 85 ? -1.274 27.332 -58.185 1.00 29.02 85 GLU A O 1
ATOM 704 N N . GLU A 1 86 ? -0.936 25.763 -56.621 1.00 30.48 86 GLU A N 1
ATOM 705 C CA . GLU A 1 86 ? -0.018 24.951 -57.430 1.00 30.48 86 GLU A CA 1
ATOM 706 C C . GLU A 1 86 ? -0.433 23.474 -57.394 1.00 30.48 86 GLU A C 1
ATOM 708 O O . GLU A 1 86 ? -0.653 22.862 -56.342 1.00 30.48 86 GLU A O 1
ATOM 713 N N . GLU A 1 87 ? -0.588 22.937 -58.601 1.00 29.30 87 GLU A N 1
ATOM 714 C CA . GLU A 1 87 ? -0.990 21.582 -58.946 1.00 29.30 87 GLU A CA 1
ATOM 715 C C . GLU A 1 87 ? 0.090 20.565 -58.545 1.00 29.30 87 GLU A C 1
ATOM 717 O O . GLU A 1 87 ? 1.256 20.692 -58.907 1.00 29.30 87 GLU A O 1
ATOM 722 N N . LEU A 1 88 ? -0.298 19.500 -57.837 1.00 28.03 88 LEU A N 1
ATOM 723 C CA . LEU A 1 88 ? 0.557 18.326 -57.643 1.00 28.03 88 LEU A CA 1
ATOM 724 C C . LEU A 1 88 ? 0.180 17.257 -58.669 1.00 28.03 88 LEU A C 1
ATOM 726 O O . LEU A 1 88 ? -0.802 16.526 -58.500 1.00 28.03 88 LEU A O 1
ATOM 730 N N . GLU A 1 89 ? 0.988 17.172 -59.723 1.00 29.58 89 GLU A N 1
ATOM 731 C CA . GLU A 1 89 ? 1.005 16.050 -60.651 1.00 29.58 89 GLU A CA 1
ATOM 732 C C . GLU A 1 89 ? 1.378 14.751 -59.923 1.00 29.58 89 GLU A C 1
ATOM 734 O O . GLU A 1 89 ? 2.381 14.634 -59.218 1.00 29.58 89 GLU A O 1
ATOM 739 N N . ASN A 1 90 ? 0.545 13.737 -60.133 1.00 28.62 90 ASN A N 1
ATOM 740 C CA . ASN A 1 90 ? 0.868 12.350 -59.851 1.00 28.62 90 ASN A CA 1
ATOM 741 C C . ASN A 1 90 ? 1.811 11.850 -60.952 1.00 28.62 90 ASN A C 1
ATOM 743 O O . ASN A 1 90 ? 1.389 11.747 -62.103 1.00 28.62 90 ASN A O 1
ATOM 747 N N . SER A 1 91 ? 3.013 11.401 -60.595 1.00 25.78 91 SER A N 1
ATOM 748 C CA . SER A 1 91 ? 3.682 10.370 -61.387 1.00 25.78 91 SER A CA 1
ATOM 749 C C . SER A 1 91 ? 4.157 9.242 -60.476 1.00 25.78 91 SER A C 1
ATOM 751 O O . SER A 1 91 ? 4.954 9.406 -59.554 1.00 25.78 91 SER A O 1
ATOM 753 N N . SER A 1 92 ? 3.536 8.091 -60.705 1.00 36.69 92 SER A N 1
ATOM 754 C CA . SER A 1 92 ? 4.025 6.782 -60.320 1.00 36.69 92 SER A CA 1
ATOM 755 C C . SER A 1 92 ? 5.289 6.525 -61.124 1.00 36.69 92 SER A C 1
ATOM 757 O O . SER A 1 92 ? 5.206 6.546 -62.348 1.00 36.69 92 SER A O 1
ATOM 759 N N . ASN A 1 93 ? 6.403 6.204 -60.471 1.00 28.42 93 ASN A N 1
ATOM 760 C CA . ASN A 1 93 ? 7.345 5.289 -61.089 1.00 28.42 93 ASN A CA 1
ATOM 761 C C . ASN A 1 93 ? 8.068 4.419 -60.063 1.00 28.42 93 ASN A C 1
ATOM 763 O O . ASN A 1 93 ? 8.571 4.870 -59.036 1.00 28.42 93 ASN A O 1
ATOM 767 N N . ASP A 1 94 ? 8.014 3.143 -60.404 1.00 38.31 94 ASP A N 1
ATOM 768 C CA . ASP A 1 94 ? 8.699 1.987 -59.871 1.00 38.31 94 ASP A CA 1
ATOM 769 C C . ASP A 1 94 ? 10.112 1.992 -60.470 1.00 38.31 94 ASP A C 1
ATOM 771 O O . ASP A 1 94 ? 10.247 2.068 -61.691 1.00 38.31 94 ASP A O 1
ATOM 775 N N . SER A 1 95 ? 11.151 1.969 -59.639 1.00 32.59 95 SER A N 1
ATOM 776 C CA . SER A 1 95 ? 12.540 1.714 -60.056 1.00 32.59 95 SER A CA 1
ATOM 777 C C . SER A 1 95 ? 13.391 1.635 -58.789 1.00 32.59 95 SER A C 1
ATOM 779 O O . SER A 1 95 ? 13.443 2.577 -58.007 1.00 32.59 95 SER A O 1
ATOM 781 N N . GLU A 1 96 ? 13.806 0.438 -58.391 1.00 31.34 96 GLU A N 1
ATOM 782 C CA . GLU A 1 96 ? 15.019 -0.242 -58.865 1.00 31.34 96 GLU A CA 1
ATOM 783 C C . GLU A 1 96 ? 16.172 0.059 -57.899 1.00 31.34 96 GLU A C 1
ATOM 785 O O . GLU A 1 96 ? 16.563 1.197 -57.665 1.00 31.34 96 GLU A O 1
ATOM 790 N N . LEU A 1 97 ? 16.617 -1.006 -57.232 1.00 37.12 97 LEU A N 1
ATOM 791 C CA . LEU A 1 97 ? 17.693 -1.023 -56.249 1.00 37.12 97 LEU A CA 1
ATOM 792 C C . LEU A 1 97 ? 19.014 -0.665 -56.935 1.00 37.12 97 LEU A C 1
ATOM 794 O O . LEU A 1 97 ? 19.700 -1.549 -57.448 1.00 37.12 97 LEU A O 1
ATOM 798 N N . GLU A 1 98 ? 19.388 0.610 -56.899 1.00 28.92 98 GLU A N 1
ATOM 799 C CA . GLU A 1 98 ? 20.764 1.012 -57.160 1.00 28.92 98 GLU A CA 1
ATOM 800 C C . GLU A 1 98 ? 21.634 0.778 -55.923 1.00 28.92 98 GLU A C 1
ATOM 802 O O . GLU A 1 98 ? 21.346 1.158 -54.786 1.00 28.92 98 GLU A O 1
ATOM 807 N N . LEU A 1 99 ? 22.703 0.042 -56.190 1.00 39.97 99 LEU A N 1
ATOM 808 C CA . LEU A 1 99 ? 23.716 -0.426 -55.273 1.00 39.97 99 LEU A CA 1
ATOM 809 C C . LEU A 1 99 ? 24.674 0.745 -55.025 1.00 39.97 99 LEU A C 1
ATOM 811 O O . LEU A 1 99 ? 25.692 0.869 -55.699 1.00 39.97 99 LEU A O 1
ATOM 815 N N . GLU A 1 100 ? 24.314 1.642 -54.105 1.00 31.47 100 GLU A N 1
ATOM 816 C CA . GLU A 1 100 ? 25.177 2.771 -53.761 1.00 31.47 100 GLU A CA 1
ATOM 817 C C . GLU A 1 100 ? 26.437 2.304 -53.015 1.00 31.47 100 GLU A C 1
ATOM 819 O O . GLU A 1 100 ? 26.411 1.550 -52.038 1.00 31.47 100 GLU A O 1
ATOM 824 N N . ASP A 1 101 ? 27.558 2.772 -53.547 1.00 31.95 101 ASP A N 1
ATOM 825 C CA . ASP A 1 101 ? 28.936 2.593 -53.124 1.00 31.95 101 ASP A CA 1
ATOM 826 C C . ASP A 1 101 ? 29.159 3.017 -51.658 1.00 31.95 101 ASP A C 1
ATOM 828 O O . ASP A 1 101 ? 29.197 4.198 -51.319 1.00 31.95 101 ASP A O 1
ATOM 832 N N . TRP A 1 102 ? 29.349 2.047 -50.755 1.00 36.31 102 TRP A N 1
ATOM 833 C CA . TRP A 1 102 ? 29.632 2.292 -49.327 1.00 36.31 102 TRP A CA 1
ATOM 834 C C . TRP A 1 102 ? 31.115 2.630 -49.048 1.00 36.31 102 TRP A C 1
ATOM 836 O O . TRP A 1 102 ? 31.673 2.278 -48.002 1.00 36.31 102 TRP A O 1
ATOM 846 N N . GLY A 1 103 ? 31.773 3.291 -50.004 1.00 30.89 103 GLY A N 1
ATOM 847 C CA . GLY A 1 103 ? 33.218 3.518 -50.074 1.00 30.89 103 GLY A CA 1
ATOM 848 C C . GLY A 1 103 ? 33.791 4.649 -49.214 1.00 30.89 103 GLY A C 1
ATOM 849 O O . GLY A 1 103 ? 34.998 4.873 -49.253 1.00 30.89 103 GLY A O 1
ATOM 850 N N . SER A 1 104 ? 32.997 5.352 -48.403 1.00 29.06 104 SER A N 1
ATOM 851 C CA . SER A 1 104 ? 33.529 6.392 -47.515 1.00 29.06 104 SER A CA 1
ATOM 852 C C . SER A 1 104 ? 32.778 6.410 -46.191 1.00 29.06 104 SER A C 1
ATOM 854 O O . SER A 1 104 ? 31.617 6.800 -46.126 1.00 29.06 104 SER A O 1
ATOM 856 N N . TRP A 1 105 ? 33.436 5.960 -45.121 1.00 33.91 105 TRP A N 1
ATOM 857 C CA . TRP A 1 105 ? 32.971 6.215 -43.761 1.00 33.91 105 TRP A CA 1
ATOM 858 C C . TRP A 1 105 ? 33.206 7.697 -43.464 1.00 33.91 105 TRP A C 1
ATOM 860 O O . TRP A 1 105 ? 34.369 8.095 -43.344 1.00 33.91 105 TRP A O 1
ATOM 870 N N . PRO A 1 106 ? 32.166 8.532 -43.297 1.00 31.83 106 PRO A N 1
ATOM 871 C CA . PRO A 1 106 ? 32.387 9.849 -42.754 1.00 31.83 106 PRO A CA 1
ATOM 872 C C . PRO A 1 106 ? 32.658 9.669 -41.261 1.00 31.83 106 PRO A C 1
ATOM 874 O O . PRO A 1 106 ? 31.888 9.032 -40.537 1.00 31.83 106 PRO A O 1
ATOM 877 N N . TYR A 1 107 ? 33.743 10.273 -40.790 1.00 35.38 107 TYR A N 1
ATOM 878 C CA . TYR A 1 107 ? 33.841 10.749 -39.417 1.00 35.38 107 TYR A CA 1
ATOM 879 C C . TYR A 1 107 ? 32.708 11.765 -39.190 1.00 35.38 107 TYR A C 1
ATOM 881 O O . TYR A 1 107 ? 32.926 12.971 -39.226 1.00 35.38 107 TYR A O 1
ATOM 889 N N . SER A 1 108 ? 31.471 11.298 -39.037 1.00 34.16 108 SER A N 1
ATOM 890 C CA . SER A 1 108 ? 30.335 12.137 -38.693 1.00 34.16 108 SER A CA 1
ATOM 891 C C . SER A 1 108 ? 29.695 11.600 -37.423 1.00 34.16 108 SER A C 1
ATOM 893 O O . SER A 1 108 ? 29.065 10.544 -37.362 1.00 34.16 108 SER A O 1
ATOM 895 N N . THR A 1 109 ? 29.891 12.382 -36.372 1.00 37.69 109 THR A N 1
ATOM 896 C CA . THR A 1 109 ? 29.064 12.478 -35.175 1.00 37.69 109 THR A CA 1
ATOM 897 C C . THR A 1 109 ? 27.631 12.860 -35.562 1.00 37.69 109 THR A C 1
ATOM 899 O O . THR A 1 109 ? 27.144 13.938 -35.239 1.00 37.69 109 THR A O 1
ATOM 902 N N . VAL A 1 110 ? 26.929 11.986 -36.286 1.00 38.88 110 VAL A N 1
ATOM 903 C CA . VAL A 1 110 ? 25.488 12.132 -36.495 1.00 38.88 110 VAL A CA 1
ATOM 904 C C . VAL A 1 110 ? 24.823 11.618 -35.229 1.00 38.88 110 VAL A C 1
ATOM 906 O O . VAL A 1 110 ? 24.692 10.408 -35.022 1.00 38.88 110 VAL A O 1
ATOM 909 N N . ALA A 1 111 ? 24.468 12.544 -34.340 1.00 39.91 111 ALA A N 1
ATOM 910 C CA . ALA A 1 111 ? 23.563 12.238 -33.249 1.00 39.91 111 ALA A CA 1
ATOM 911 C C . ALA A 1 111 ? 22.239 11.779 -33.854 1.00 39.91 111 ALA A C 1
ATOM 913 O O . ALA A 1 111 ? 21.648 12.476 -34.675 1.00 39.91 111 ALA A O 1
ATOM 914 N N . ILE A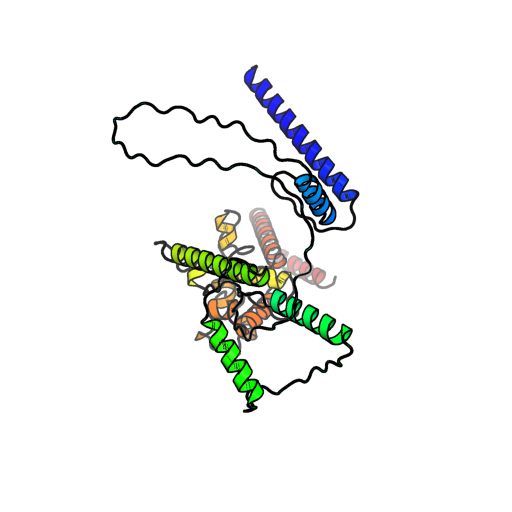 1 112 ? 21.830 10.572 -33.486 1.00 44.91 112 ILE A N 1
ATOM 915 C CA . ILE A 1 112 ? 20.556 9.999 -33.898 1.00 44.91 112 ILE A CA 1
ATOM 916 C C . ILE A 1 112 ? 19.649 9.945 -32.686 1.00 44.91 112 ILE A C 1
ATOM 918 O O . ILE A 1 112 ? 20.067 9.673 -31.553 1.00 44.91 112 ILE A O 1
ATOM 922 N N . ASP A 1 113 ? 18.387 10.171 -32.984 1.00 51.59 113 ASP A N 1
ATOM 923 C CA . ASP A 1 113 ? 17.321 10.475 -32.051 1.00 51.59 113 ASP A CA 1
ATOM 924 C C . ASP A 1 113 ? 16.893 9.174 -31.416 1.00 51.59 113 ASP A C 1
ATOM 926 O O . ASP A 1 113 ? 16.195 8.348 -31.991 1.00 51.59 113 ASP A O 1
ATOM 930 N N . HIS A 1 114 ? 17.490 8.946 -30.256 1.00 60.81 114 HIS A N 1
ATOM 931 C CA . HIS A 1 114 ? 17.297 7.845 -29.326 1.00 60.81 114 HIS A CA 1
ATOM 932 C C . HIS A 1 114 ? 16.513 6.638 -29.855 1.00 60.81 114 HIS A C 1
ATOM 934 O O . HIS A 1 114 ? 15.284 6.551 -29.737 1.00 60.81 114 HIS A O 1
ATOM 940 N N . PRO A 1 115 ? 17.241 5.572 -30.210 1.00 61.34 115 PRO A N 1
ATOM 941 C CA . PRO A 1 115 ? 16.789 4.273 -29.738 1.00 61.34 115 PRO A CA 1
ATOM 942 C C . PRO A 1 115 ? 18.022 3.448 -29.377 1.00 61.34 115 PRO A C 1
ATOM 944 O O . PRO A 1 115 ? 18.737 2.979 -30.262 1.00 61.34 115 PRO A O 1
ATOM 947 N N . GLY A 1 116 ? 18.263 3.182 -28.087 1.00 63.97 116 GLY A N 1
ATOM 948 C CA . GLY A 1 116 ? 19.280 2.194 -27.689 1.00 63.97 116 GLY A CA 1
ATOM 949 C C . GLY A 1 116 ? 19.136 0.882 -28.480 1.00 63.97 116 GLY A C 1
ATOM 950 O O . GLY A 1 116 ? 20.126 0.271 -28.861 1.00 63.97 116 GLY A O 1
ATOM 951 N N . GLN A 1 117 ? 17.899 0.539 -28.856 1.00 67.81 117 GLN A N 1
ATOM 952 C CA . GLN A 1 117 ? 17.577 -0.566 -29.751 1.00 67.81 117 GLN A CA 1
ATOM 953 C C . GLN A 1 117 ? 18.066 -0.386 -31.202 1.00 67.81 117 GLN A C 1
ATOM 955 O O . GLN A 1 117 ? 18.558 -1.346 -31.779 1.00 67.81 117 GLN A O 1
ATOM 960 N N . ALA A 1 118 ? 17.965 0.793 -31.820 1.00 72.50 118 ALA A N 1
ATOM 961 C CA . ALA A 1 118 ? 18.456 0.988 -33.187 1.00 72.50 118 ALA A CA 1
ATOM 962 C C . ALA A 1 118 ? 19.979 1.062 -33.228 1.00 72.50 118 ALA A C 1
ATOM 964 O O . ALA A 1 118 ? 20.580 0.468 -34.115 1.00 72.50 118 ALA A O 1
ATOM 965 N N . ASN A 1 119 ? 20.613 1.698 -32.239 1.00 75.94 119 ASN A N 1
ATOM 966 C CA . ASN A 1 119 ? 22.069 1.660 -32.104 1.00 75.94 119 ASN A CA 1
ATOM 967 C C . ASN A 1 119 ? 22.563 0.228 -31.864 1.00 75.94 119 ASN A C 1
ATOM 969 O O . ASN A 1 119 ? 23.539 -0.192 -32.481 1.00 75.94 119 ASN A O 1
ATOM 973 N N . GLN A 1 120 ? 21.837 -0.561 -31.065 1.00 78.88 120 GLN A N 1
ATOM 974 C CA . GLN A 1 120 ? 22.090 -1.992 -30.914 1.00 78.88 120 GLN A CA 1
ATOM 975 C C . GLN A 1 120 ? 21.937 -2.740 -32.248 1.00 78.88 120 GLN A C 1
ATOM 977 O O . GLN A 1 120 ? 22.825 -3.502 -32.615 1.00 78.88 120 GLN A O 1
ATOM 982 N N . ILE A 1 121 ? 20.857 -2.512 -33.002 1.00 82.31 121 ILE A N 1
ATOM 983 C CA . ILE A 1 121 ? 20.642 -3.138 -34.317 1.00 82.31 121 ILE A CA 1
ATOM 984 C C . ILE A 1 121 ? 21.752 -2.740 -35.300 1.00 82.31 121 ILE A C 1
ATOM 986 O O . ILE A 1 121 ? 22.255 -3.597 -36.021 1.00 82.31 121 ILE A O 1
ATOM 990 N N . ARG A 1 122 ? 22.169 -1.468 -35.322 1.00 84.38 122 ARG A N 1
ATOM 991 C CA . ARG A 1 122 ? 23.274 -0.985 -36.164 1.00 84.38 122 ARG A CA 1
ATOM 992 C C . ARG A 1 122 ? 24.591 -1.651 -35.786 1.00 84.38 122 ARG A C 1
ATOM 994 O O . ARG A 1 122 ? 25.290 -2.116 -36.677 1.00 84.38 122 ARG A O 1
ATOM 1001 N N . ALA A 1 123 ? 24.896 -1.753 -34.493 1.00 87.00 123 ALA A N 1
ATOM 1002 C CA . ALA A 1 123 ? 26.093 -2.437 -34.014 1.00 87.00 123 ALA A CA 1
ATOM 1003 C C . ALA A 1 123 ? 26.091 -3.927 -34.394 1.00 87.00 123 ALA A C 1
ATOM 1005 O O . ALA A 1 123 ? 27.107 -4.437 -34.857 1.00 87.00 123 ALA A O 1
ATOM 1006 N N . ILE A 1 124 ? 24.944 -4.607 -34.270 1.00 88.56 124 ILE A N 1
ATOM 1007 C CA . ILE A 1 124 ? 24.784 -6.009 -34.687 1.00 88.56 124 ILE A CA 1
ATOM 1008 C C . ILE A 1 124 ? 25.028 -6.152 -36.194 1.00 88.56 124 ILE A C 1
ATOM 1010 O O . ILE A 1 124 ? 25.874 -6.949 -36.593 1.00 88.56 124 ILE A O 1
ATOM 1014 N N . LYS A 1 125 ? 24.362 -5.338 -37.024 1.00 91.31 125 LYS A N 1
ATOM 1015 C CA . LYS A 1 125 ? 24.539 -5.357 -38.485 1.00 91.31 125 LYS A CA 1
ATOM 1016 C C . LYS A 1 125 ? 25.986 -5.068 -38.893 1.00 91.31 125 LYS A C 1
ATOM 1018 O O . LYS A 1 125 ? 26.535 -5.748 -39.753 1.00 91.31 125 LYS A O 1
ATOM 1023 N N . ALA A 1 126 ? 26.629 -4.088 -38.259 1.00 90.50 126 ALA A N 1
ATOM 1024 C CA . ALA A 1 126 ? 28.031 -3.773 -38.516 1.00 90.50 126 ALA A CA 1
ATOM 1025 C C . ALA A 1 126 ? 28.949 -4.953 -38.157 1.00 90.50 126 ALA A C 1
ATOM 1027 O O . ALA A 1 126 ? 29.830 -5.312 -38.937 1.00 90.50 126 ALA A O 1
ATOM 1028 N N . ALA A 1 127 ? 28.710 -5.605 -37.015 1.00 90.69 127 ALA A N 1
ATOM 1029 C CA . ALA A 1 127 ? 29.465 -6.782 -36.600 1.00 90.69 127 ALA A CA 1
ATOM 1030 C C . ALA A 1 127 ? 29.278 -7.974 -37.558 1.00 90.69 127 ALA A C 1
ATOM 1032 O O . ALA A 1 127 ? 30.225 -8.723 -37.795 1.00 90.69 127 ALA A O 1
ATOM 1033 N N . GLU A 1 128 ? 28.084 -8.159 -38.126 1.00 92.69 128 GLU A N 1
ATOM 1034 C CA . GLU A 1 128 ? 27.822 -9.178 -39.153 1.00 92.69 128 GLU A CA 1
ATOM 1035 C C . GLU A 1 128 ? 28.630 -8.915 -40.431 1.00 92.69 128 GLU A C 1
ATOM 1037 O O . GLU A 1 128 ? 29.286 -9.827 -40.932 1.00 92.69 128 GLU A O 1
ATOM 1042 N N . VAL A 1 129 ? 28.666 -7.666 -40.909 1.00 94.69 129 VAL A N 1
ATOM 1043 C CA . VAL A 1 129 ? 29.447 -7.270 -42.097 1.00 94.69 129 VAL A CA 1
ATOM 1044 C C . VAL A 1 129 ? 30.949 -7.464 -41.878 1.00 94.69 129 VAL A C 1
ATOM 1046 O O . VAL A 1 129 ? 31.640 -7.988 -42.750 1.00 94.69 129 VAL A O 1
ATOM 1049 N N . ILE A 1 130 ? 31.470 -7.068 -40.713 1.00 93.06 130 ILE A N 1
ATOM 1050 C CA . ILE A 1 130 ? 32.893 -7.222 -40.366 1.00 93.06 130 ILE A CA 1
ATOM 1051 C C . ILE A 1 130 ? 33.282 -8.705 -40.343 1.00 93.06 130 ILE A C 1
ATOM 1053 O O . ILE A 1 130 ? 34.308 -9.094 -40.901 1.00 93.06 130 ILE A O 1
ATOM 1057 N N . ARG A 1 131 ? 32.420 -9.549 -39.771 1.00 92.50 131 ARG A N 1
ATOM 1058 C CA . ARG A 1 131 ? 32.630 -10.998 -39.729 1.00 92.50 131 ARG A CA 1
ATOM 1059 C C . ARG A 1 131 ? 32.562 -11.635 -41.114 1.00 92.50 131 ARG A C 1
ATOM 1061 O O . ARG A 1 131 ? 33.370 -12.5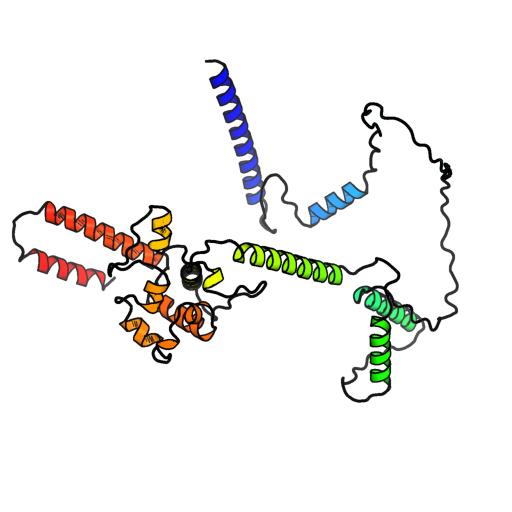06 -41.413 1.00 92.50 131 ARG A O 1
ATOM 1068 N N . ALA A 1 132 ? 31.646 -11.183 -41.972 1.00 93.38 132 ALA A N 1
ATOM 1069 C CA . ALA A 1 132 ? 31.543 -11.649 -43.357 1.00 93.38 132 ALA A CA 1
ATOM 1070 C C . ALA A 1 132 ? 32.805 -11.340 -44.182 1.00 93.38 132 ALA A C 1
ATOM 1072 O O . ALA A 1 132 ? 33.137 -12.085 -45.098 1.00 93.38 132 ALA A O 1
ATOM 1073 N N . LYS A 1 133 ? 33.547 -10.284 -43.824 1.00 95.00 133 LYS A N 1
ATOM 1074 C CA . LYS A 1 133 ? 34.855 -9.944 -44.412 1.00 95.00 133 LYS A CA 1
ATOM 1075 C C . LYS A 1 133 ? 36.029 -10.747 -43.829 1.00 95.00 133 LYS A C 1
ATOM 1077 O O . LYS A 1 133 ? 37.170 -10.498 -44.202 1.00 95.00 133 LYS A O 1
ATOM 1082 N N . GLY A 1 134 ? 35.769 -11.695 -42.927 1.00 93.44 134 GLY A N 1
ATOM 1083 C CA . GLY A 1 134 ? 36.781 -12.580 -42.345 1.00 93.44 134 GLY A CA 1
ATOM 1084 C C . GLY A 1 134 ? 37.514 -12.019 -41.124 1.00 93.44 134 GLY A C 1
ATOM 1085 O O . GLY A 1 134 ? 38.508 -12.606 -40.707 1.00 93.44 134 GLY A O 1
ATOM 1086 N N . ALA A 1 135 ? 37.054 -10.910 -40.538 1.00 93.38 135 ALA A N 1
ATOM 1087 C CA . ALA A 1 135 ? 37.659 -10.356 -39.329 1.00 93.38 135 ALA A CA 1
ATOM 1088 C C . ALA A 1 135 ? 37.097 -11.006 -38.051 1.00 93.38 135 ALA A C 1
ATOM 1090 O O . ALA A 1 135 ? 35.897 -11.276 -37.937 1.00 93.38 135 ALA A O 1
ATOM 1091 N N . GLU A 1 136 ? 37.971 -11.217 -37.065 1.00 91.94 136 GLU A N 1
ATOM 1092 C CA . GLU A 1 136 ? 37.612 -11.724 -35.741 1.00 91.94 136 GLU A CA 1
ATOM 1093 C C . GLU A 1 136 ? 37.199 -10.572 -34.812 1.00 91.94 136 GLU A C 1
ATOM 1095 O O . GLU A 1 136 ? 37.866 -9.540 -34.740 1.00 91.94 136 GLU A O 1
ATOM 1100 N N . ILE A 1 137 ? 36.084 -10.738 -34.095 1.00 89.81 137 ILE A N 1
ATOM 1101 C CA . ILE A 1 137 ? 35.542 -9.732 -33.173 1.00 89.81 137 ILE A CA 1
ATOM 1102 C C . ILE A 1 137 ? 35.615 -10.291 -31.754 1.00 89.81 137 ILE A C 1
ATOM 1104 O O . ILE A 1 137 ? 35.025 -11.333 -31.472 1.00 89.81 137 ILE A O 1
ATOM 1108 N N . SER A 1 138 ? 36.280 -9.568 -30.851 1.00 88.94 138 SER A N 1
ATOM 1109 C CA . SER A 1 138 ? 36.307 -9.870 -29.416 1.00 88.94 138 SER A CA 1
ATOM 1110 C C . SER A 1 138 ? 35.604 -8.775 -28.610 1.00 88.94 138 SER A C 1
ATOM 1112 O O . SER A 1 138 ? 35.618 -7.600 -28.979 1.00 88.94 138 SER A O 1
ATOM 1114 N N . LEU A 1 139 ? 34.956 -9.167 -27.511 1.00 87.06 139 LEU A N 1
ATOM 1115 C CA . LEU A 1 139 ? 34.291 -8.256 -26.582 1.00 87.06 139 LEU A CA 1
ATOM 1116 C C . LEU A 1 139 ? 35.024 -8.305 -25.242 1.00 87.06 139 LEU A C 1
ATOM 1118 O O . LEU A 1 139 ? 35.000 -9.331 -24.565 1.00 87.06 139 LEU A O 1
ATOM 1122 N N . ASN A 1 140 ? 35.640 -7.191 -24.854 1.00 85.19 140 ASN A N 1
ATOM 1123 C CA . ASN A 1 140 ? 36.362 -7.071 -23.592 1.00 85.19 140 ASN A CA 1
ATOM 1124 C C . ASN A 1 140 ? 35.637 -6.094 -22.670 1.00 85.19 140 ASN A C 1
ATOM 1126 O O . ASN A 1 140 ? 35.218 -5.018 -23.094 1.00 85.19 140 ASN A O 1
ATOM 1130 N N . TRP A 1 141 ? 35.489 -6.473 -21.403 1.00 87.88 141 TRP A N 1
ATOM 1131 C CA . TRP A 1 141 ? 34.921 -5.594 -20.390 1.00 87.88 141 TRP A CA 1
ATOM 1132 C C . TRP A 1 141 ? 36.011 -4.712 -19.782 1.00 87.88 141 TRP A C 1
ATOM 1134 O O . TRP A 1 141 ? 37.089 -5.202 -19.447 1.00 87.88 141 TRP A O 1
ATOM 1144 N N . VAL A 1 142 ? 35.713 -3.424 -19.613 1.00 84.38 142 VAL A N 1
ATOM 1145 C CA . VAL A 1 142 ? 36.616 -2.446 -18.996 1.00 84.38 142 VAL A CA 1
ATOM 1146 C C . VAL A 1 142 ? 35.996 -1.963 -17.681 1.00 84.38 142 VAL A C 1
ATOM 1148 O O . VAL A 1 142 ? 34.804 -1.644 -17.660 1.00 84.38 142 VAL A O 1
ATOM 1151 N N . PRO A 1 143 ? 36.764 -1.905 -16.578 1.00 83.06 143 PRO A N 1
ATOM 1152 C CA . PRO A 1 143 ? 36.272 -1.371 -15.317 1.00 83.06 143 PRO A CA 1
ATOM 1153 C C . PRO A 1 143 ? 35.939 0.116 -15.420 1.00 83.06 143 PRO A C 1
ATOM 1155 O O . PRO A 1 143 ? 36.747 0.923 -15.874 1.00 83.06 143 PRO A O 1
ATOM 1158 N N . GLY A 1 144 ? 34.744 0.476 -14.950 1.00 80.44 144 GLY A N 1
ATOM 1159 C CA . GLY A 1 144 ? 34.313 1.869 -14.862 1.00 80.44 144 GLY A CA 1
ATOM 1160 C C . GLY A 1 144 ? 35.103 2.658 -13.813 1.00 80.44 144 GLY A C 1
ATOM 1161 O O . GLY A 1 144 ? 35.660 2.080 -12.878 1.00 80.44 144 GLY A O 1
ATOM 1162 N N . HIS A 1 145 ? 35.137 3.986 -13.966 1.00 73.38 145 HIS A N 1
ATOM 1163 C CA . HIS A 1 145 ? 35.792 4.936 -13.045 1.00 73.38 145 HIS A CA 1
ATOM 1164 C C . HIS A 1 145 ? 37.284 4.681 -12.786 1.00 73.38 145 HIS A C 1
ATOM 1166 O O . HIS A 1 145 ? 37.860 5.203 -11.833 1.00 73.38 145 HIS A O 1
ATOM 1172 N N . THR A 1 146 ? 37.911 3.878 -13.636 1.00 73.00 146 THR A N 1
ATOM 1173 C CA . THR A 1 146 ? 39.360 3.742 -13.710 1.00 73.00 146 THR A CA 1
ATOM 1174 C C . THR A 1 146 ? 39.778 4.647 -14.856 1.00 73.00 146 THR A C 1
ATOM 1176 O O . THR A 1 146 ? 39.173 4.532 -15.916 1.00 73.00 146 THR A O 1
ATOM 1179 N N . SER A 1 147 ? 40.743 5.550 -14.654 1.00 80.56 147 SER A N 1
ATOM 1180 C CA . SER A 1 147 ? 41.192 6.563 -15.629 1.00 80.56 147 SER A CA 1
ATOM 1181 C C . SER A 1 147 ? 41.861 5.959 -16.876 1.00 80.56 147 SER A C 1
ATOM 1183 O O . SER A 1 147 ? 43.023 6.219 -17.177 1.00 80.56 147 SER A O 1
ATOM 1185 N N . VAL A 1 148 ? 41.132 5.102 -17.584 1.00 86.50 148 VAL A N 1
ATOM 1186 C CA . VAL A 1 148 ? 41.497 4.477 -18.845 1.00 86.50 148 VAL A CA 1
ATOM 1187 C C . VAL A 1 148 ? 41.131 5.466 -19.934 1.00 86.50 148 VAL A C 1
ATOM 1189 O O . VAL A 1 148 ? 39.954 5.715 -20.185 1.00 86.50 148 VAL A O 1
ATOM 1192 N N . GLU A 1 149 ? 42.147 6.009 -20.591 1.00 87.50 149 GLU A N 1
ATOM 1193 C CA . GLU A 1 149 ? 42.015 7.091 -21.569 1.00 87.50 149 GLU A CA 1
ATOM 1194 C C . GLU A 1 149 ? 40.945 6.818 -22.639 1.00 87.50 149 GLU A C 1
ATOM 1196 O O . GLU A 1 149 ? 40.107 7.675 -22.911 1.00 87.50 149 GLU A O 1
ATOM 1201 N N . GLY A 1 150 ? 40.899 5.597 -23.184 1.00 85.69 150 GLY A N 1
ATOM 1202 C CA . GLY A 1 150 ? 39.891 5.212 -24.176 1.00 85.69 150 GLY A CA 1
ATOM 1203 C C . GLY A 1 150 ? 38.453 5.193 -23.638 1.00 85.69 150 GLY A C 1
ATOM 1204 O O . GLY A 1 150 ? 37.532 5.569 -24.362 1.00 85.69 150 GLY A O 1
ATOM 1205 N N . ASN A 1 151 ? 38.249 4.803 -22.373 1.00 86.00 151 ASN A N 1
ATOM 1206 C CA . ASN A 1 151 ? 36.924 4.823 -21.743 1.00 86.00 151 ASN A CA 1
ATOM 1207 C C . ASN A 1 151 ? 36.484 6.259 -21.437 1.00 86.00 151 ASN A C 1
ATOM 1209 O O . ASN A 1 151 ? 35.350 6.626 -21.718 1.00 86.00 151 ASN A O 1
ATOM 1213 N N . GLU A 1 152 ? 37.399 7.089 -20.931 1.00 88.75 152 GLU A N 1
ATOM 1214 C CA . GLU A 1 152 ? 37.133 8.508 -20.671 1.00 88.75 152 GLU A CA 1
ATOM 1215 C C . GLU A 1 152 ? 36.803 9.269 -21.964 1.00 88.75 152 GLU A C 1
ATOM 1217 O O . GLU A 1 152 ? 35.889 10.094 -21.988 1.00 88.75 152 GLU A O 1
ATOM 1222 N N . LEU A 1 153 ? 37.500 8.962 -23.066 1.00 89.00 153 LEU A N 1
ATOM 1223 C CA . LEU A 1 153 ? 37.199 9.532 -24.378 1.00 89.00 153 LEU A CA 1
ATOM 1224 C C . LEU A 1 153 ? 35.812 9.100 -24.872 1.00 89.00 153 LEU A C 1
ATOM 1226 O O . LEU A 1 153 ? 35.044 9.943 -25.334 1.00 89.00 153 LEU A O 1
ATOM 1230 N N . ALA A 1 154 ? 35.467 7.815 -24.745 1.00 86.94 154 ALA A N 1
ATOM 1231 C CA . ALA A 1 154 ? 34.144 7.312 -25.111 1.00 86.94 154 ALA A CA 1
ATOM 1232 C C . ALA A 1 154 ? 33.027 7.962 -24.273 1.00 86.94 154 ALA A C 1
ATOM 1234 O O . ALA A 1 154 ? 32.022 8.397 -24.833 1.00 86.94 154 ALA A O 1
ATOM 1235 N N . ASP A 1 155 ? 33.221 8.103 -22.959 1.00 86.31 155 ASP A N 1
ATOM 1236 C CA . ASP A 1 155 ? 32.278 8.773 -22.057 1.00 86.31 155 ASP A CA 1
ATOM 1237 C C . ASP A 1 155 ? 32.134 10.266 -22.378 1.00 86.31 155 ASP A C 1
ATOM 1239 O O . ASP A 1 155 ? 31.027 10.813 -22.330 1.00 86.31 155 ASP A O 1
ATOM 1243 N N . LYS A 1 156 ? 33.236 10.943 -22.726 1.00 89.62 156 LYS A N 1
ATOM 1244 C CA . LYS A 1 156 ? 33.215 12.339 -23.176 1.00 89.62 156 LYS A CA 1
ATOM 1245 C C . LYS A 1 156 ? 32.397 12.486 -24.459 1.00 89.62 156 LYS A C 1
ATOM 1247 O O . LYS A 1 156 ? 31.493 13.316 -24.490 1.00 89.62 156 LYS A O 1
ATOM 1252 N N . LEU A 1 157 ? 32.657 11.655 -25.469 1.00 87.94 157 LEU A N 1
ATOM 1253 C CA . LEU A 1 157 ? 31.908 11.665 -26.731 1.00 87.94 157 LEU A CA 1
ATOM 1254 C C . LEU A 1 157 ? 30.426 11.338 -26.513 1.00 87.94 157 LEU A C 1
ATOM 1256 O O . LEU A 1 157 ? 29.558 11.982 -27.097 1.00 87.94 157 LEU A O 1
ATOM 1260 N N . ALA A 1 158 ? 30.114 10.381 -25.635 1.00 85.19 158 ALA A N 1
ATOM 1261 C CA . ALA A 1 158 ? 28.735 10.063 -25.280 1.00 85.19 158 ALA A CA 1
ATOM 1262 C C . ALA A 1 158 ? 28.027 11.254 -24.609 1.00 85.19 158 ALA A C 1
ATOM 1264 O O . ALA A 1 158 ? 26.881 11.542 -24.948 1.00 85.19 158 ALA A O 1
ATOM 1265 N N . LYS A 1 159 ? 28.700 11.980 -23.702 1.00 86.62 159 LYS A N 1
ATOM 1266 C CA . LYS A 1 159 ? 28.172 13.210 -23.080 1.00 86.62 159 LYS A CA 1
ATOM 1267 C C . LYS A 1 159 ? 27.974 14.330 -24.096 1.00 86.62 159 LYS A C 1
ATOM 1269 O O . LYS A 1 159 ? 26.925 14.968 -24.077 1.00 86.62 159 LYS A O 1
ATOM 1274 N N . GLU A 1 160 ? 28.933 14.552 -24.988 1.00 89.50 160 GLU A N 1
ATOM 1275 C CA . GLU A 1 160 ? 28.801 15.531 -26.074 1.00 89.50 160 GLU A CA 1
ATOM 1276 C C . GLU A 1 160 ? 27.616 15.188 -26.981 1.00 89.50 160 GLU A C 1
ATOM 1278 O O . GLU A 1 160 ? 26.839 16.065 -27.334 1.00 89.50 160 GLU A O 1
ATOM 1283 N N . ALA A 1 161 ? 27.383 13.905 -27.263 1.00 82.69 161 ALA A N 1
ATOM 1284 C CA . ALA A 1 161 ? 26.218 13.488 -28.034 1.00 82.69 161 ALA A CA 1
ATOM 1285 C C . ALA A 1 161 ? 24.874 13.790 -27.340 1.00 82.69 161 ALA A C 1
ATOM 1287 O O . ALA A 1 161 ? 23.870 13.931 -28.030 1.00 82.69 161 ALA A O 1
ATOM 1288 N N . THR A 1 162 ? 24.823 13.927 -26.005 1.00 80.00 162 THR A N 1
ATOM 1289 C CA . THR A 1 162 ? 23.570 14.274 -25.300 1.00 80.00 162 THR A CA 1
ATOM 1290 C C . THR A 1 162 ? 23.129 15.725 -25.490 1.00 80.00 162 THR A C 1
ATOM 1292 O O . THR A 1 162 ? 21.968 16.033 -25.231 1.00 80.00 162 THR A O 1
ATOM 1295 N N . THR A 1 163 ? 24.025 16.621 -25.918 1.00 83.12 163 THR A N 1
ATOM 1296 C CA . THR A 1 163 ? 23.686 18.035 -26.154 1.00 83.12 163 THR A CA 1
ATOM 1297 C C . THR A 1 163 ? 23.199 18.291 -27.575 1.00 83.12 163 THR A C 1
ATOM 1299 O O . THR A 1 163 ? 22.626 19.348 -27.846 1.00 83.12 163 THR A O 1
ATOM 1302 N N . ILE A 1 164 ? 23.407 17.333 -28.480 1.00 81.94 164 ILE A N 1
ATOM 1303 C CA . ILE A 1 164 ? 22.983 17.447 -29.868 1.00 81.94 164 ILE A CA 1
ATOM 1304 C C . ILE A 1 164 ? 21.473 17.217 -29.929 1.00 81.94 164 ILE A C 1
ATOM 1306 O O . ILE A 1 164 ? 20.961 16.208 -29.441 1.00 81.94 164 ILE A O 1
ATOM 1310 N N . GLN A 1 165 ? 20.756 18.184 -30.505 1.00 73.62 165 GLN A N 1
ATOM 1311 C CA . GLN A 1 165 ? 19.312 18.073 -30.652 1.00 73.62 165 GLN A CA 1
ATOM 1312 C C . GLN A 1 165 ? 18.938 17.035 -31.700 1.00 73.62 165 GLN A C 1
ATOM 1314 O O . GLN A 1 165 ? 19.636 16.904 -32.710 1.00 73.62 165 GLN A O 1
ATOM 1319 N N . PRO A 1 166 ? 17.818 16.335 -31.477 1.00 67.94 166 PRO A N 1
ATOM 1320 C CA . PRO A 1 166 ? 17.408 15.320 -32.400 1.00 67.94 166 PRO A CA 1
ATOM 1321 C C . PRO A 1 166 ? 16.967 15.876 -33.764 1.00 67.94 166 PRO A C 1
ATOM 1323 O O . PRO A 1 166 ? 16.327 16.923 -33.827 1.00 67.94 166 PRO A O 1
ATOM 1326 N N . THR A 1 167 ? 17.303 15.181 -34.853 1.00 70.75 167 THR A N 1
ATOM 1327 C CA . THR A 1 167 ? 17.032 15.613 -36.247 1.00 70.75 167 THR A CA 1
ATOM 1328 C C . THR A 1 167 ? 15.753 15.020 -36.853 1.00 70.75 167 THR A C 1
ATOM 1330 O O . THR A 1 167 ? 15.193 15.562 -37.802 1.00 70.75 167 THR A O 1
ATOM 1333 N N . SER A 1 168 ? 15.259 13.929 -36.287 1.00 69.69 168 SER A N 1
ATOM 1334 C CA . SER A 1 168 ? 14.097 13.142 -36.678 1.00 69.69 168 SER A CA 1
ATOM 1335 C C . SER A 1 168 ? 13.160 12.913 -35.489 1.00 69.69 168 SER A C 1
ATOM 1337 O O . SER A 1 168 ? 13.533 12.995 -34.317 1.00 69.69 168 SER A O 1
ATOM 1339 N N . ASN A 1 169 ? 11.912 12.578 -35.813 1.00 66.75 169 ASN A N 1
ATOM 1340 C CA . ASN A 1 169 ? 10.871 12.258 -34.836 1.00 66.75 169 ASN A CA 1
ATOM 1341 C C . ASN A 1 169 ? 10.768 10.746 -34.553 1.00 66.75 169 ASN A C 1
ATOM 1343 O O . ASN A 1 169 ? 9.784 10.297 -33.957 1.00 66.75 169 ASN A O 1
ATOM 1347 N N . GLU A 1 170 ? 11.730 9.940 -35.015 1.00 67.81 170 GLU A N 1
ATOM 1348 C CA . GLU A 1 170 ? 11.740 8.506 -34.732 1.00 67.81 170 GLU A CA 1
ATOM 1349 C C . GLU A 1 170 ? 12.052 8.256 -33.252 1.00 67.81 170 GLU A C 1
ATOM 1351 O O . GLU A 1 170 ? 12.889 8.912 -32.640 1.00 67.81 170 GLU A O 1
ATOM 1356 N N . THR A 1 171 ? 11.336 7.318 -32.631 1.00 68.06 171 THR A N 1
ATOM 1357 C CA . THR A 1 171 ? 11.468 7.052 -31.194 1.00 68.06 171 THR A CA 1
ATOM 1358 C C . THR A 1 171 ? 11.271 5.576 -30.877 1.00 68.06 171 THR A C 1
ATOM 1360 O O . THR A 1 171 ? 10.556 4.851 -31.572 1.00 68.06 171 THR A O 1
ATOM 1363 N N . SER A 1 172 ? 11.906 5.099 -29.805 1.00 73.31 172 SER A N 1
ATOM 1364 C CA . SER A 1 172 ? 11.709 3.726 -29.331 1.00 73.31 172 SER A CA 1
ATOM 1365 C C . SER A 1 172 ? 10.413 3.563 -28.535 1.00 73.31 172 SER A C 1
ATOM 1367 O O . SER A 1 172 ? 10.030 4.420 -27.737 1.00 73.31 172 SER A O 1
ATOM 1369 N N . PHE A 1 173 ? 9.802 2.376 -28.620 1.00 76.69 173 PHE A N 1
ATOM 1370 C CA . PHE A 1 173 ? 8.722 1.978 -27.706 1.00 76.69 173 PHE A CA 1
ATOM 1371 C C . PHE A 1 173 ? 9.130 2.065 -26.225 1.00 76.69 173 PHE A C 1
ATOM 1373 O O . PHE A 1 173 ? 8.279 2.291 -25.367 1.00 76.69 173 PHE A O 1
ATOM 1380 N N . GLY A 1 174 ? 10.421 1.885 -25.920 1.00 76.94 174 GLY A N 1
ATOM 1381 C CA . GLY A 1 174 ? 10.965 2.033 -24.571 1.00 76.94 174 GLY A CA 1
ATOM 1382 C C . GLY A 1 174 ? 10.854 3.467 -24.059 1.00 76.94 174 GLY A C 1
ATOM 1383 O O . GLY A 1 174 ? 10.296 3.677 -22.982 1.00 76.94 174 GLY A O 1
ATOM 1384 N N . LEU A 1 175 ? 11.314 4.436 -24.857 1.00 77.94 175 LEU A N 1
ATOM 1385 C CA . LEU A 1 175 ? 11.234 5.861 -24.533 1.00 77.94 175 LEU A CA 1
ATOM 1386 C C . LEU A 1 175 ? 9.776 6.314 -24.431 1.00 77.94 175 LEU A C 1
ATOM 1388 O O . LEU A 1 175 ? 9.386 6.850 -23.400 1.00 77.94 175 LEU A O 1
ATOM 1392 N N . LEU A 1 176 ? 8.941 5.976 -25.419 1.00 83.25 176 LEU A N 1
ATOM 1393 C CA . LEU A 1 176 ? 7.500 6.243 -25.361 1.00 83.25 176 LEU A CA 1
ATOM 1394 C C . LEU A 1 176 ? 6.859 5.664 -24.092 1.00 83.25 176 LEU A C 1
ATOM 1396 O O . LEU A 1 176 ? 6.064 6.323 -23.427 1.00 83.25 176 LEU A O 1
ATOM 1400 N N . GLY A 1 177 ? 7.226 4.438 -23.715 1.00 84.88 177 GLY A N 1
ATOM 1401 C CA . GLY A 1 177 ? 6.747 3.802 -22.491 1.00 84.88 177 GLY A CA 1
ATOM 1402 C C . GLY A 1 177 ? 7.213 4.496 -21.207 1.00 84.88 177 GLY A C 1
ATOM 1403 O O . GLY A 1 177 ? 6.505 4.423 -20.201 1.00 84.88 177 GLY A O 1
ATOM 1404 N N . MET A 1 178 ? 8.376 5.152 -21.213 1.00 84.50 178 MET A N 1
ATOM 1405 C CA . MET A 1 178 ? 8.851 5.989 -20.106 1.00 84.50 178 MET A CA 1
ATOM 1406 C C . MET A 1 178 ? 8.071 7.303 -20.048 1.00 84.50 178 MET A C 1
ATOM 1408 O O . MET A 1 178 ? 7.464 7.585 -19.017 1.00 84.50 178 MET A O 1
ATOM 1412 N N . THR A 1 179 ? 7.969 8.020 -21.169 1.00 87.50 179 THR A N 1
ATOM 1413 C CA . THR A 1 179 ? 7.232 9.289 -21.271 1.00 87.50 179 THR A CA 1
ATOM 1414 C C . THR A 1 179 ? 5.766 9.129 -20.868 1.00 87.50 179 THR A C 1
ATOM 1416 O O . THR A 1 179 ? 5.233 9.928 -20.106 1.00 87.50 179 THR A O 1
ATOM 1419 N N . VAL A 1 180 ? 5.102 8.051 -21.303 1.00 90.62 180 VAL A N 1
ATOM 1420 C CA . VAL A 1 180 ? 3.710 7.764 -20.912 1.00 90.62 180 VAL A CA 1
ATOM 1421 C C . VAL A 1 180 ? 3.580 7.547 -19.402 1.00 90.62 180 VAL A C 1
ATOM 1423 O O . VAL A 1 180 ? 2.592 7.976 -18.805 1.00 90.62 180 VAL A O 1
ATOM 1426 N N . LYS A 1 181 ? 4.552 6.887 -18.757 1.00 88.50 181 LYS A N 1
ATOM 1427 C CA . LYS A 1 181 ? 4.534 6.682 -17.299 1.00 88.50 181 LYS A CA 1
ATOM 1428 C C . LYS A 1 181 ? 4.756 7.985 -16.539 1.00 88.50 181 LYS A C 1
ATOM 1430 O O . LYS A 1 181 ? 4.093 8.185 -15.524 1.00 88.50 181 LYS A O 1
ATOM 1435 N N . GLU A 1 182 ? 5.663 8.832 -17.015 1.00 89.94 182 GLU A N 1
ATOM 1436 C CA . GLU A 1 182 ? 5.912 10.162 -16.451 1.00 89.94 182 GLU A CA 1
ATOM 1437 C C . GLU A 1 182 ? 4.657 11.023 -16.552 1.00 89.94 182 GLU A C 1
ATOM 1439 O O . GLU A 1 182 ? 4.126 11.447 -15.530 1.00 89.94 182 GLU A O 1
ATOM 1444 N N . TYR A 1 183 ? 4.085 11.133 -17.752 1.00 92.25 183 TYR A N 1
ATOM 1445 C CA . TYR A 1 183 ? 2.860 11.892 -17.979 1.00 92.25 183 TYR A CA 1
ATOM 1446 C C . TYR A 1 183 ? 1.689 11.389 -17.123 1.00 92.25 183 TYR A C 1
ATOM 1448 O O . TYR A 1 183 ? 0.967 12.176 -16.511 1.00 92.25 183 TYR A O 1
ATOM 1456 N N . ALA A 1 184 ? 1.518 10.067 -17.015 1.00 90.19 184 ALA A N 1
ATOM 1457 C CA . ALA A 1 184 ? 0.514 9.489 -16.130 1.00 90.19 184 ALA A CA 1
ATOM 1458 C C . ALA A 1 184 ? 0.772 9.856 -14.659 1.00 90.19 184 ALA A C 1
ATOM 1460 O O . ALA A 1 184 ? -0.169 10.175 -13.934 1.00 90.19 184 ALA A O 1
ATOM 1461 N N . SER A 1 185 ? 2.028 9.817 -14.205 1.00 88.94 185 SER A N 1
ATOM 1462 C CA . SER A 1 185 ? 2.401 10.213 -12.844 1.00 88.94 185 SER A CA 1
ATOM 1463 C C . SER A 1 185 ? 2.086 11.686 -12.579 1.00 88.94 185 SER A C 1
ATOM 1465 O O . SER A 1 185 ? 1.509 12.001 -11.537 1.00 88.94 185 SER A O 1
ATOM 1467 N N . ASP A 1 186 ? 2.394 12.571 -13.525 1.00 90.50 186 ASP A N 1
ATOM 1468 C CA . ASP A 1 186 ? 2.149 14.009 -13.406 1.00 90.50 186 ASP A CA 1
ATOM 1469 C C . ASP A 1 186 ? 0.656 14.337 -13.364 1.00 90.50 186 ASP A C 1
ATOM 1471 O O . ASP A 1 186 ? 0.213 15.075 -12.482 1.00 90.50 186 ASP A O 1
ATOM 1475 N N . GLN A 1 187 ? -0.148 13.714 -14.234 1.00 92.06 187 GLN A N 1
ATOM 1476 C CA . GLN A 1 187 ? -1.607 13.851 -14.192 1.00 92.06 187 GLN A CA 1
ATOM 1477 C C . GLN A 1 187 ? -2.192 13.401 -12.846 1.00 92.06 187 GLN A C 1
ATOM 1479 O O . GLN A 1 187 ? -3.090 14.048 -12.296 1.00 92.06 187 GLN A O 1
ATOM 1484 N N . TRP A 1 188 ? -1.683 12.299 -12.285 1.00 88.75 188 TRP A N 1
ATOM 1485 C CA . TRP A 1 188 ? -2.097 11.851 -10.958 1.00 88.75 188 TRP A CA 1
ATOM 1486 C C . TRP A 1 188 ? -1.694 12.852 -9.875 1.00 88.75 188 TRP A C 1
ATOM 1488 O O . TRP A 1 188 ? -2.521 13.161 -9.021 1.00 88.75 188 TRP A O 1
ATOM 1498 N N . LEU A 1 189 ? -0.467 13.382 -9.900 1.00 87.62 189 LEU A N 1
ATOM 1499 C CA . LEU A 1 189 ? -0.021 14.393 -8.935 1.00 87.62 189 LEU A CA 1
ATOM 1500 C C . LEU A 1 189 ? -0.896 15.645 -8.979 1.00 87.62 189 LEU A C 1
ATOM 1502 O O . LEU A 1 189 ? -1.271 16.155 -7.924 1.00 87.62 189 LEU A O 1
ATOM 1506 N N . ASP A 1 190 ? -1.240 16.120 -10.174 1.00 89.69 190 ASP A N 1
ATOM 1507 C CA . ASP A 1 190 ? -2.104 17.287 -10.331 1.00 89.69 190 ASP A CA 1
ATOM 1508 C C . ASP A 1 190 ? -3.510 17.028 -9.771 1.00 89.69 190 ASP A C 1
ATOM 1510 O O . ASP A 1 190 ? -4.014 17.788 -8.943 1.00 89.69 190 ASP A O 1
ATOM 1514 N N . THR A 1 191 ? -4.091 15.869 -10.096 1.00 88.00 191 THR A N 1
ATOM 1515 C CA . THR A 1 191 ? -5.386 15.437 -9.545 1.00 88.00 191 THR A CA 1
ATOM 1516 C C . THR A 1 191 ? -5.380 15.425 -8.010 1.00 88.00 191 THR A C 1
ATOM 1518 O O . THR A 1 191 ? -6.359 15.823 -7.373 1.00 88.00 191 THR A O 1
ATOM 1521 N N . LEU A 1 192 ? -4.277 14.991 -7.387 1.00 82.75 192 LEU A N 1
ATOM 1522 C CA . LEU A 1 192 ? -4.141 14.978 -5.928 1.00 82.75 192 LEU A CA 1
ATOM 1523 C C . LEU A 1 192 ? -4.039 16.374 -5.329 1.00 82.75 192 LEU A C 1
ATOM 1525 O O . LEU A 1 192 ? -4.723 16.650 -4.344 1.00 82.75 192 LEU A O 1
ATOM 1529 N N . LYS A 1 193 ? -3.250 17.265 -5.936 1.00 85.25 193 LYS A N 1
ATOM 1530 C CA . LYS A 1 193 ? -3.160 18.667 -5.505 1.00 85.25 193 LYS A CA 1
ATOM 1531 C C . LYS A 1 193 ? -4.534 19.330 -5.551 1.00 85.25 193 LYS A C 1
ATOM 1533 O O . LYS A 1 193 ? -4.966 19.928 -4.569 1.00 85.25 193 LYS A O 1
ATOM 1538 N N . GLN A 1 194 ? -5.269 19.147 -6.647 1.00 86.88 194 GLN A N 1
ATOM 1539 C CA . GLN A 1 194 ? -6.632 19.663 -6.782 1.00 86.88 194 GLN A CA 1
ATOM 1540 C C . GLN A 1 194 ? -7.586 19.074 -5.736 1.00 86.88 194 GLN A C 1
ATOM 1542 O O . GLN A 1 194 ? -8.450 19.779 -5.214 1.00 86.88 194 GLN A O 1
ATOM 1547 N N . TYR A 1 195 ? -7.444 17.786 -5.406 1.00 81.94 195 TYR A N 1
ATOM 1548 C CA . TYR A 1 195 ? -8.228 17.162 -4.344 1.00 81.94 195 TYR A CA 1
ATOM 1549 C C . TYR A 1 195 ? -7.942 17.804 -2.981 1.00 81.94 195 TYR A C 1
ATOM 1551 O O . TYR A 1 195 ? -8.890 18.142 -2.271 1.00 81.94 195 TYR A O 1
ATOM 1559 N N . GLU A 1 196 ? -6.668 18.006 -2.627 1.00 78.44 196 GLU A N 1
ATOM 1560 C CA . GLU A 1 196 ? -6.221 18.620 -1.364 1.00 78.44 196 GLU A CA 1
ATOM 1561 C C . GLU A 1 196 ? -6.663 20.077 -1.189 1.00 78.44 196 GLU A C 1
ATOM 1563 O O . GLU A 1 196 ? -6.948 20.486 -0.063 1.00 78.44 196 GLU A O 1
ATOM 1568 N N . LEU A 1 197 ? -6.785 20.829 -2.286 1.00 81.81 197 LEU A N 1
ATOM 1569 C CA . LEU A 1 197 ? -7.251 22.220 -2.289 1.00 81.81 197 LEU A CA 1
ATOM 1570 C C . LEU A 1 197 ? -8.752 22.376 -1.993 1.00 81.81 197 LEU A C 1
ATOM 1572 O O . LEU A 1 197 ? -9.215 23.489 -1.746 1.00 81.81 197 LEU A O 1
ATOM 1576 N N . ARG A 1 198 ? -9.537 21.290 -1.992 1.00 81.00 198 ARG A N 1
ATOM 1577 C CA . ARG A 1 198 ? -10.971 21.361 -1.672 1.00 81.00 198 ARG A CA 1
ATOM 1578 C C . ARG A 1 198 ? -11.169 21.771 -0.207 1.00 81.00 198 ARG A C 1
ATOM 1580 O O . ARG A 1 198 ? -10.861 21.007 0.709 1.00 81.00 198 ARG A O 1
ATOM 1587 N N . SER A 1 199 ? -11.734 22.957 0.022 1.00 52.81 199 SER A N 1
ATOM 1588 C CA . SER A 1 199 ? -12.181 23.409 1.344 1.00 52.81 199 SER A CA 1
ATOM 1589 C C . SER A 1 199 ? -13.269 22.461 1.862 1.00 52.81 199 SER A C 1
ATOM 1591 O O . SER A 1 199 ? -14.228 22.205 1.138 1.00 52.81 199 SER A O 1
ATOM 1593 N N . ASN A 1 200 ? -13.133 21.960 3.095 1.00 69.06 200 ASN A N 1
ATOM 1594 C CA . ASN A 1 200 ? -14.002 20.977 3.787 1.00 69.06 200 ASN A CA 1
ATOM 1595 C C . ASN A 1 200 ? -13.534 19.511 3.798 1.00 69.06 200 ASN A C 1
ATOM 1597 O O . ASN A 1 200 ? -14.343 18.602 3.994 1.00 69.06 200 ASN A O 1
ATOM 1601 N N . GLN A 1 201 ? -12.233 19.237 3.680 1.00 69.94 201 GLN A N 1
ATOM 1602 C CA . GLN A 1 201 ? -11.740 17.900 4.026 1.00 69.94 201 GLN A CA 1
ATOM 1603 C C . GLN A 1 201 ? -11.803 17.661 5.540 1.00 69.94 201 GLN A C 1
ATOM 1605 O O . GLN A 1 201 ? -11.204 18.396 6.324 1.00 69.94 201 GLN A O 1
ATOM 1610 N N . SER A 1 202 ? -12.476 16.584 5.954 1.00 74.06 202 SER A N 1
ATOM 1611 C CA . SER A 1 202 ? -12.437 16.130 7.347 1.00 74.06 202 SER A CA 1
ATOM 1612 C C . SER A 1 202 ? -10.997 15.770 7.744 1.00 74.06 202 SER A C 1
ATOM 1614 O O . SER A 1 202 ? -10.308 15.119 6.948 1.00 74.06 202 SER A O 1
ATOM 1616 N N . PRO A 1 203 ? -10.554 16.065 8.982 1.00 75.00 203 PRO A N 1
ATOM 1617 C CA . PRO A 1 203 ? -9.263 15.601 9.505 1.00 75.00 203 PRO A CA 1
ATOM 1618 C C . PRO A 1 203 ? -9.080 14.075 9.458 1.00 75.00 203 PRO A C 1
ATOM 1620 O O . PRO A 1 203 ? -7.957 13.583 9.465 1.00 75.00 203 PRO A O 1
ATOM 1623 N N . SER A 1 204 ? -10.183 13.322 9.387 1.00 72.38 204 SER A N 1
ATOM 1624 C CA . SER A 1 204 ? -10.188 11.857 9.293 1.00 72.38 204 SER A CA 1
ATOM 1625 C C . SER A 1 204 ? -9.992 11.311 7.870 1.00 72.38 204 SER A C 1
ATOM 1627 O O . SER A 1 204 ? -9.916 10.096 7.681 1.00 72.38 204 SER A O 1
ATOM 1629 N N . THR A 1 205 ? -9.908 12.185 6.861 1.00 78.81 205 THR A N 1
ATOM 1630 C CA . THR A 1 205 ? -9.716 11.784 5.461 1.00 78.81 205 THR A CA 1
ATOM 1631 C C . THR A 1 205 ? -8.357 11.112 5.280 1.00 78.81 205 THR A C 1
ATOM 1633 O O . THR A 1 205 ? -7.352 11.535 5.851 1.00 78.81 205 THR A O 1
ATOM 1636 N N . TYR A 1 206 ? -8.307 10.086 4.429 1.00 83.25 206 TYR A N 1
ATOM 1637 C CA . TYR A 1 206 ? -7.093 9.311 4.176 1.00 83.25 206 TYR A CA 1
ATOM 1638 C C . TYR A 1 206 ? -5.882 10.183 3.779 1.00 83.25 206 TYR A C 1
ATOM 1640 O O . TYR A 1 206 ? -4.782 9.933 4.265 1.00 83.25 206 TYR A O 1
ATOM 1648 N N . SER A 1 207 ? -6.079 11.230 2.964 1.00 80.06 207 SER A N 1
ATOM 1649 C CA . SER A 1 207 ? -5.042 12.205 2.566 1.00 80.06 207 SER A CA 1
ATOM 1650 C C . SER A 1 207 ? -4.435 12.991 3.726 1.00 80.06 207 SER A C 1
ATOM 1652 O O . SER A 1 207 ? -3.247 13.288 3.702 1.00 80.06 207 SER A O 1
ATOM 1654 N N . LYS A 1 208 ? -5.214 13.293 4.770 1.00 82.25 208 LYS A N 1
ATOM 1655 C CA . LYS A 1 208 ? -4.722 13.996 5.965 1.00 82.25 208 LYS A CA 1
ATOM 1656 C C . LYS A 1 208 ? -3.969 13.065 6.914 1.00 82.25 208 LYS A C 1
ATOM 1658 O O . LYS A 1 208 ? -3.094 13.513 7.649 1.00 82.25 208 LYS A O 1
ATOM 1663 N N . LEU A 1 209 ? -4.301 11.773 6.906 1.00 83.06 209 LEU A N 1
ATOM 1664 C CA . LEU A 1 209 ? -3.692 10.783 7.794 1.00 83.06 209 LEU A CA 1
ATOM 1665 C C . LEU A 1 209 ? -2.425 10.156 7.210 1.00 83.06 209 LEU A C 1
ATOM 1667 O O . LEU A 1 209 ? -1.508 9.840 7.962 1.00 83.06 209 LEU A O 1
ATOM 1671 N N . PHE A 1 210 ? -2.356 9.945 5.897 1.00 85.69 210 PHE A N 1
ATOM 1672 C CA . PHE A 1 210 ? -1.245 9.238 5.269 1.00 85.69 210 PHE A CA 1
ATOM 1673 C C . PHE A 1 210 ? -0.700 10.012 4.071 1.00 85.69 210 PHE A C 1
ATOM 1675 O O . PHE A 1 210 ? -1.491 10.450 3.237 1.00 85.69 210 PHE A O 1
ATOM 1682 N N . PRO A 1 211 ? 0.634 10.114 3.920 1.00 81.00 211 PRO A N 1
ATOM 1683 C CA . PRO A 1 211 ? 1.210 10.742 2.742 1.00 81.00 211 PRO A CA 1
ATOM 1684 C C . PRO A 1 211 ? 0.922 9.886 1.505 1.00 81.00 211 PRO A C 1
ATOM 1686 O O . PRO A 1 211 ? 1.098 8.660 1.517 1.00 81.00 211 PRO A O 1
ATOM 1689 N N . TRP A 1 212 ? 0.485 10.534 0.427 1.00 76.12 212 TRP A N 1
ATOM 1690 C CA . TRP A 1 212 ? 0.262 9.875 -0.855 1.00 76.12 212 TRP A CA 1
ATOM 1691 C C . TRP A 1 212 ? 1.575 9.799 -1.622 1.00 76.12 212 TRP A C 1
ATOM 1693 O O . TRP A 1 212 ? 2.278 10.790 -1.793 1.00 76.12 212 TRP A O 1
ATOM 1703 N N . LYS A 1 213 ? 1.915 8.599 -2.086 1.00 76.19 213 LYS A N 1
ATOM 1704 C CA . LYS A 1 213 ? 3.081 8.362 -2.936 1.00 76.19 213 LYS A CA 1
ATOM 1705 C C . LYS A 1 213 ? 2.655 7.491 -4.107 1.00 76.19 213 LYS A C 1
ATOM 1707 O O . LYS A 1 213 ? 2.400 6.295 -3.926 1.00 76.19 213 LYS A O 1
ATOM 1712 N N . ILE A 1 214 ? 2.562 8.096 -5.288 1.00 78.44 214 ILE A N 1
ATOM 1713 C CA . ILE A 1 214 ? 2.193 7.410 -6.531 1.00 78.44 214 ILE A CA 1
ATOM 1714 C C . ILE A 1 214 ? 3.221 6.316 -6.824 1.00 78.44 214 ILE A C 1
ATOM 1716 O O . ILE A 1 214 ? 4.411 6.464 -6.556 1.00 78.44 214 ILE A O 1
ATOM 1720 N N . GLY A 1 215 ? 2.743 5.158 -7.279 1.00 72.25 215 GLY A N 1
ATOM 1721 C CA . GLY A 1 215 ? 3.584 3.994 -7.574 1.00 72.25 215 GLY A CA 1
ATOM 1722 C C . GLY A 1 215 ? 4.124 3.250 -6.346 1.00 72.25 215 GLY A C 1
ATOM 1723 O O . GLY A 1 215 ? 4.498 2.081 -6.463 1.00 72.25 215 GLY A O 1
ATOM 1724 N N . SER A 1 216 ? 4.114 3.860 -5.155 1.00 80.25 216 SER A N 1
ATOM 1725 C CA . SER A 1 216 ? 4.519 3.170 -3.934 1.00 80.25 216 SER A CA 1
ATOM 1726 C C . SER A 1 216 ? 3.460 2.147 -3.518 1.00 80.25 216 SER A C 1
ATOM 1728 O O . SER A 1 216 ? 2.259 2.422 -3.484 1.00 80.25 216 SER A O 1
ATOM 1730 N N . LYS A 1 217 ? 3.909 0.933 -3.200 1.00 84.31 217 LYS A N 1
ATOM 1731 C CA . LYS A 1 217 ? 3.052 -0.131 -2.675 1.00 84.31 217 LYS A CA 1
ATOM 1732 C C . LYS A 1 217 ? 3.447 -0.419 -1.241 1.00 84.31 217 LYS A C 1
ATOM 1734 O O . LYS A 1 217 ? 4.627 -0.614 -0.946 1.00 84.31 217 LYS A O 1
ATOM 1739 N N . ILE A 1 218 ? 2.453 -0.494 -0.364 1.00 89.56 218 ILE A N 1
ATOM 1740 C CA . ILE A 1 218 ? 2.668 -0.954 1.005 1.00 89.56 218 ILE A CA 1
ATOM 1741 C C . ILE A 1 218 ? 3.043 -2.430 0.948 1.00 89.56 218 ILE A C 1
ATOM 1743 O O . ILE A 1 218 ? 2.264 -3.264 0.486 1.00 89.56 218 ILE A O 1
ATOM 1747 N N . LYS A 1 219 ? 4.256 -2.739 1.404 1.00 91.81 219 LYS A N 1
ATOM 1748 C CA . LYS A 1 219 ? 4.748 -4.109 1.511 1.00 91.81 219 LYS A CA 1
ATOM 1749 C C . LYS A 1 219 ? 4.357 -4.655 2.877 1.00 91.81 219 LYS A C 1
ATOM 1751 O O . LYS A 1 219 ? 4.813 -4.146 3.898 1.00 91.81 219 LYS A O 1
ATOM 1756 N N . LEU A 1 220 ? 3.502 -5.672 2.876 1.00 94.75 220 LEU A N 1
ATOM 1757 C CA . LEU A 1 220 ? 3.194 -6.440 4.077 1.00 94.75 220 LEU A CA 1
ATOM 1758 C C . LEU A 1 220 ? 4.304 -7.474 4.336 1.00 94.75 220 LEU A C 1
ATOM 1760 O O . LEU A 1 220 ? 4.983 -7.875 3.386 1.00 94.75 220 LEU A O 1
ATOM 1764 N N . PRO A 1 221 ? 4.493 -7.918 5.589 1.00 94.31 221 PRO A N 1
ATOM 1765 C CA . PRO A 1 221 ? 5.455 -8.962 5.923 1.00 94.31 221 PRO A CA 1
ATOM 1766 C C . PRO A 1 221 ? 5.177 -10.253 5.146 1.00 94.31 221 PRO A C 1
ATOM 1768 O O . PRO A 1 221 ? 4.016 -10.586 4.869 1.00 94.31 221 PRO A O 1
ATOM 1771 N N . SER A 1 222 ? 6.232 -10.995 4.809 1.00 93.12 222 SER A N 1
ATOM 1772 C CA . SER A 1 222 ? 6.097 -12.312 4.184 1.00 93.12 222 SER A CA 1
ATOM 1773 C C . SER A 1 222 ? 5.280 -13.255 5.075 1.00 93.12 222 SER A C 1
ATOM 1775 O O . SER A 1 222 ? 5.318 -13.169 6.301 1.00 93.12 222 SER A O 1
ATOM 1777 N N . GLY A 1 223 ? 4.480 -14.126 4.456 1.00 92.06 223 GLY A N 1
ATOM 1778 C CA . GLY A 1 223 ? 3.590 -15.042 5.181 1.00 92.06 223 GLY A CA 1
ATOM 1779 C C . GLY A 1 223 ? 2.291 -14.412 5.702 1.00 92.06 223 GLY A C 1
ATOM 1780 O O . GLY A 1 223 ? 1.489 -15.103 6.327 1.00 92.06 223 GLY A O 1
ATOM 1781 N N . THR A 1 224 ? 2.024 -13.128 5.430 1.00 95.56 224 THR A N 1
ATOM 1782 C CA . THR A 1 224 ? 0.729 -12.520 5.774 1.00 95.56 224 THR A CA 1
ATOM 1783 C C . THR A 1 224 ? -0.401 -13.190 4.986 1.00 95.56 224 THR A C 1
ATOM 1785 O O . THR A 1 224 ? -0.430 -13.132 3.756 1.00 95.56 224 THR A O 1
ATOM 1788 N N . THR A 1 225 ? -1.363 -13.798 5.688 1.00 96.12 225 THR A N 1
ATOM 1789 C CA . THR A 1 225 ? -2.519 -14.441 5.045 1.00 96.12 225 THR A CA 1
ATOM 1790 C C . THR A 1 225 ? -3.417 -13.418 4.348 1.00 96.12 225 THR A C 1
ATOM 1792 O O . THR A 1 225 ? -3.479 -12.249 4.740 1.00 96.12 225 THR A O 1
ATOM 1795 N N . ARG A 1 226 ? -4.193 -13.862 3.351 1.00 95.38 226 ARG A N 1
ATOM 1796 C CA . ARG A 1 226 ? -5.155 -13.000 2.643 1.00 95.38 226 ARG A CA 1
ATOM 1797 C C . ARG A 1 226 ? -6.159 -12.339 3.593 1.00 95.38 226 ARG A C 1
ATOM 1799 O O . ARG A 1 226 ? -6.473 -11.164 3.413 1.00 95.38 226 ARG A O 1
ATOM 1806 N N . ASN A 1 227 ? -6.638 -13.067 4.601 1.00 95.31 227 ASN A N 1
ATOM 1807 C CA . ASN A 1 227 ? -7.617 -12.552 5.561 1.00 95.31 227 ASN A CA 1
ATOM 1808 C C . ASN A 1 227 ? -7.016 -11.432 6.414 1.00 95.31 227 ASN A C 1
ATOM 1810 O O . ASN A 1 227 ? -7.624 -10.371 6.549 1.00 95.31 227 ASN A O 1
ATOM 1814 N N . THR A 1 228 ? -5.797 -11.632 6.916 1.00 96.69 228 THR A N 1
ATOM 1815 C CA . THR A 1 228 ? -5.068 -10.620 7.692 1.00 96.69 228 THR A CA 1
ATOM 1816 C C . THR A 1 228 ? -4.713 -9.405 6.835 1.00 96.69 228 THR A C 1
ATOM 1818 O O . THR A 1 228 ? -4.898 -8.272 7.271 1.00 96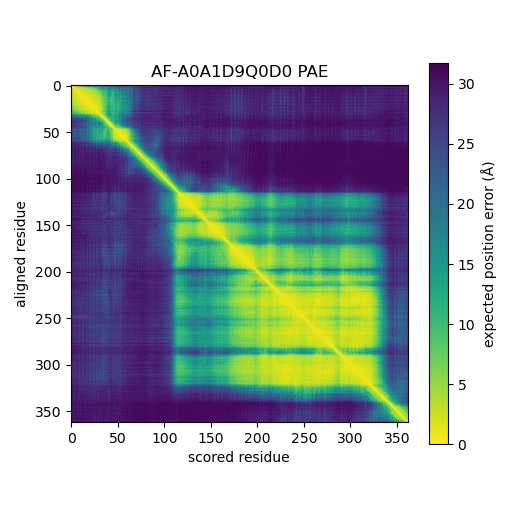.69 228 THR A O 1
ATOM 1821 N N . ALA A 1 229 ? -4.256 -9.621 5.597 1.00 96.88 229 ALA A N 1
ATOM 1822 C CA . ALA A 1 229 ? -3.962 -8.540 4.659 1.00 96.88 229 ALA A CA 1
ATOM 1823 C C . ALA A 1 229 ? -5.215 -7.708 4.351 1.00 96.88 229 ALA A C 1
ATOM 1825 O O . ALA A 1 229 ? -5.167 -6.480 4.365 1.00 96.88 229 ALA A O 1
ATOM 1826 N N . SER A 1 230 ? -6.354 -8.368 4.120 1.00 97.00 230 SER A N 1
ATOM 1827 C CA . SER A 1 230 ? -7.629 -7.688 3.895 1.00 97.00 230 SER A CA 1
ATOM 1828 C C . SER A 1 230 ? -8.046 -6.862 5.111 1.00 97.00 230 SER A C 1
ATOM 1830 O O . SER A 1 230 ? -8.360 -5.686 4.949 1.00 97.00 230 SER A O 1
ATOM 1832 N N . ALA A 1 231 ? -7.985 -7.432 6.317 1.00 97.50 231 ALA A N 1
ATOM 1833 C CA . ALA A 1 231 ? -8.290 -6.718 7.555 1.00 97.50 231 ALA A CA 1
ATOM 1834 C C . ALA A 1 231 ? -7.364 -5.508 7.773 1.00 97.50 231 ALA A C 1
ATOM 1836 O O . ALA A 1 231 ? -7.824 -4.431 8.148 1.00 97.50 231 ALA A O 1
ATOM 1837 N N . PHE A 1 232 ? -6.071 -5.640 7.460 1.00 97.56 232 PHE A N 1
ATOM 1838 C CA . PHE A 1 232 ? -5.122 -4.528 7.516 1.00 97.56 232 PHE A CA 1
ATOM 1839 C C . PHE A 1 232 ? -5.526 -3.382 6.580 1.00 97.56 232 PHE A C 1
ATOM 1841 O O . PHE A 1 232 ? -5.594 -2.231 7.012 1.00 97.56 232 PHE A O 1
ATOM 1848 N N . PHE A 1 233 ? -5.828 -3.672 5.309 1.00 96.12 233 PHE A N 1
ATOM 1849 C CA . PHE A 1 233 ? -6.244 -2.632 4.363 1.00 96.12 233 PHE A CA 1
ATOM 1850 C C . PHE A 1 233 ? -7.607 -2.031 4.723 1.00 96.12 233 PHE A C 1
ATOM 1852 O O . PHE A 1 233 ? -7.783 -0.825 4.585 1.00 96.12 233 PHE A O 1
ATOM 1859 N N . GLN A 1 234 ? -8.536 -2.830 5.249 1.00 95.94 234 GLN A N 1
ATOM 1860 C CA . GLN A 1 234 ? -9.816 -2.357 5.784 1.00 95.94 234 GLN A CA 1
ATOM 1861 C C . GLN A 1 234 ? -9.619 -1.346 6.922 1.00 95.94 234 GLN A C 1
ATOM 1863 O O . GLN A 1 234 ? -10.152 -0.237 6.865 1.00 95.94 234 GLN A O 1
ATOM 1868 N N . LEU A 1 235 ? -8.769 -1.668 7.904 1.00 95.62 235 LEU A N 1
ATOM 1869 C CA . LEU A 1 235 ? -8.405 -0.751 8.991 1.00 95.62 235 LEU A CA 1
ATOM 1870 C C . LEU A 1 235 ? -7.710 0.506 8.471 1.00 95.62 235 LEU A C 1
ATOM 1872 O O . LEU A 1 235 ? -7.990 1.605 8.941 1.00 95.62 235 LEU A O 1
ATOM 1876 N N . LYS A 1 236 ? -6.832 0.360 7.479 1.00 93.81 236 LYS A N 1
ATOM 1877 C CA . LYS A 1 236 ? -6.105 1.483 6.889 1.00 93.81 236 LYS A CA 1
ATOM 1878 C C . LYS A 1 236 ? -7.007 2.450 6.126 1.00 93.81 236 LYS A C 1
ATOM 1880 O O . LYS A 1 236 ? -6.783 3.656 6.185 1.00 93.81 236 LYS A O 1
ATOM 1885 N N . LEU A 1 237 ? -8.001 1.932 5.416 1.00 92.25 237 LEU A N 1
ATOM 1886 C CA . LEU A 1 237 ? -8.954 2.739 4.660 1.00 92.25 237 LEU A CA 1
ATOM 1887 C C . LEU A 1 237 ? -10.125 3.233 5.524 1.00 92.25 237 LEU A C 1
ATOM 1889 O O . LEU A 1 237 ? -10.831 4.149 5.120 1.00 92.25 237 LEU A O 1
ATOM 1893 N N . GLY A 1 238 ? -10.347 2.637 6.700 1.00 92.50 238 GLY A N 1
ATOM 1894 C CA . GLY A 1 238 ? -11.556 2.878 7.490 1.00 92.50 238 GLY A CA 1
ATOM 1895 C C . GLY A 1 238 ? -12.811 2.344 6.796 1.00 92.50 238 GLY A C 1
ATOM 1896 O O . GLY A 1 238 ? -13.876 2.957 6.862 1.00 92.50 238 GLY A O 1
ATOM 1897 N N . HIS A 1 239 ? -12.671 1.225 6.086 1.00 92.06 239 HIS A N 1
ATOM 1898 C CA . HIS A 1 239 ? -13.721 0.594 5.290 1.00 92.06 239 HIS A CA 1
ATOM 1899 C C . HIS A 1 239 ? -13.844 -0.891 5.626 1.00 92.06 239 HIS A C 1
ATOM 1901 O O . HIS A 1 239 ? -12.937 -1.481 6.204 1.00 92.06 239 HIS A O 1
ATOM 1907 N N . GLY A 1 240 ? -14.951 -1.509 5.218 1.00 93.50 240 GLY A N 1
ATOM 1908 C CA . GLY A 1 240 ? -15.186 -2.941 5.393 1.00 93.50 240 GLY A CA 1
ATOM 1909 C C . GLY A 1 240 ? -15.910 -3.254 6.696 1.00 93.50 240 GLY A C 1
ATOM 1910 O O . GLY A 1 240 ? -16.903 -2.612 7.019 1.00 93.50 240 GLY A O 1
ATOM 1911 N N . TYR A 1 241 ? -15.439 -4.244 7.449 1.00 94.94 241 TYR A N 1
ATOM 1912 C CA . TYR A 1 241 ? -16.163 -4.784 8.602 1.00 94.94 241 TYR A CA 1
ATOM 1913 C C . TYR A 1 241 ? -16.055 -3.933 9.877 1.00 94.94 241 TYR A C 1
ATOM 1915 O O . TYR A 1 241 ? -15.918 -4.463 10.972 1.00 94.94 241 TYR A O 1
ATOM 1923 N N . ILE A 1 242 ? -16.105 -2.610 9.764 1.00 95.19 242 ILE A N 1
ATOM 1924 C CA . ILE A 1 242 ? -15.991 -1.675 10.888 1.00 95.19 242 ILE A CA 1
ATOM 1925 C C . ILE A 1 242 ? -17.347 -0.996 11.075 1.00 95.19 242 ILE A C 1
ATOM 1927 O O . ILE A 1 242 ? -17.879 -0.422 10.126 1.00 95.19 242 ILE A O 1
ATOM 1931 N N . LYS A 1 243 ? -17.904 -1.013 12.288 1.00 94.44 243 LYS A N 1
ATOM 1932 C CA . LYS A 1 243 ? -19.247 -0.490 12.576 1.00 94.44 243 LYS A CA 1
ATOM 1933 C C . LYS A 1 243 ? -19.398 0.990 12.217 1.00 94.44 243 LYS A C 1
ATOM 1935 O O . LYS A 1 243 ? -20.409 1.351 11.627 1.00 94.44 243 LYS A O 1
ATOM 1940 N N . SER A 1 244 ? -18.389 1.845 12.440 1.00 94.19 244 SER A N 1
ATOM 1941 C CA . SER A 1 244 ? -18.465 3.246 11.970 1.00 94.19 244 SER A CA 1
ATOM 1942 C C . SER A 1 244 ? -18.619 3.377 10.450 1.00 94.19 244 SER A C 1
ATOM 1944 O O . SER A 1 244 ? -19.298 4.290 9.985 1.00 94.19 244 SER A O 1
ATOM 1946 N N . TYR A 1 245 ? -18.036 2.464 9.666 1.00 94.81 245 TYR A N 1
ATOM 1947 C CA . TYR A 1 245 ? -18.198 2.435 8.215 1.00 94.81 245 TYR A CA 1
ATOM 1948 C C . TYR A 1 245 ? -19.562 1.874 7.812 1.00 94.81 245 TYR A C 1
ATOM 1950 O O . TYR A 1 245 ? -20.261 2.492 7.016 1.00 94.81 245 TYR A O 1
ATOM 1958 N N . LEU A 1 246 ? -19.962 0.742 8.391 1.00 94.38 246 LEU A N 1
ATOM 1959 C CA . LEU A 1 246 ? -21.238 0.085 8.097 1.00 94.38 246 LEU A CA 1
ATOM 1960 C C . LEU A 1 246 ? -22.449 0.955 8.487 1.00 94.38 246 LEU A C 1
ATOM 1962 O O . LEU A 1 246 ? -23.445 0.988 7.766 1.00 94.38 246 LEU A O 1
ATOM 1966 N N . HIS A 1 247 ? -22.335 1.744 9.559 1.00 95.00 247 HIS A N 1
ATOM 1967 C CA . HIS A 1 247 ? -23.344 2.722 9.975 1.00 95.00 247 HIS A CA 1
ATOM 1968 C C . HIS A 1 247 ? -23.618 3.793 8.908 1.00 95.00 247 HIS A C 1
ATOM 1970 O O . HIS A 1 247 ? -24.749 4.254 8.776 1.00 95.00 247 HIS A O 1
ATOM 1976 N N . ARG A 1 248 ? -22.629 4.161 8.077 1.00 93.12 248 ARG A N 1
ATOM 1977 C CA . ARG A 1 248 ? -22.843 5.104 6.957 1.00 93.12 248 ARG A CA 1
ATOM 1978 C C . ARG A 1 248 ? -23.839 4.573 5.925 1.00 93.12 248 ARG A C 1
ATOM 1980 O O . ARG A 1 248 ? -24.456 5.364 5.221 1.00 93.12 248 ARG A O 1
ATOM 1987 N N . PHE A 1 249 ? -23.989 3.252 5.858 1.00 93.44 249 PHE A N 1
ATOM 1988 C CA . PHE A 1 249 ? -24.948 2.551 5.006 1.00 93.44 249 PHE A CA 1
ATOM 1989 C C . PHE A 1 249 ? -26.183 2.081 5.782 1.00 93.44 249 PHE A C 1
ATOM 1991 O O . PHE A 1 249 ? -26.973 1.317 5.241 1.00 93.44 249 PHE A O 1
ATOM 1998 N N . LYS A 1 250 ? -26.356 2.532 7.034 1.00 92.00 250 LYS A N 1
ATOM 1999 C CA . LYS A 1 250 ? -27.483 2.183 7.913 1.00 92.00 250 LYS A CA 1
ATOM 2000 C C . LYS A 1 250 ? -27.624 0.676 8.186 1.00 92.00 250 LYS A C 1
ATOM 2002 O O . LYS A 1 250 ? -28.722 0.204 8.439 1.00 92.00 250 LYS A O 1
ATOM 2007 N N . LEU A 1 251 ? -26.518 -0.075 8.146 1.00 89.38 251 LEU A N 1
ATOM 2008 C CA . LEU A 1 251 ? -26.521 -1.531 8.364 1.00 89.38 251 LEU A CA 1
ATOM 2009 C C . LEU A 1 251 ? -26.388 -1.940 9.840 1.00 89.38 251 LEU A C 1
ATOM 2011 O O . LEU A 1 251 ? -26.660 -3.077 10.191 1.00 89.38 251 LEU A O 1
ATOM 2015 N N . THR A 1 252 ? -25.882 -1.053 10.696 1.00 90.94 252 THR A N 1
ATOM 2016 C CA . THR A 1 252 ? -25.627 -1.306 12.127 1.00 90.94 252 THR A CA 1
ATOM 2017 C C . THR A 1 252 ? -25.416 0.027 12.837 1.00 90.94 252 THR A C 1
ATOM 2019 O O . THR A 1 252 ? -25.114 1.032 12.189 1.00 90.94 252 THR A O 1
ATOM 2022 N N . ASN A 1 253 ? -25.484 0.037 14.172 1.00 92.50 253 ASN A N 1
ATOM 2023 C CA . ASN A 1 253 ? -24.969 1.139 14.984 1.00 92.50 253 ASN A CA 1
ATOM 2024 C C . ASN A 1 253 ? -23.444 1.317 14.807 1.00 92.50 253 ASN A C 1
ATOM 2026 O O . ASN A 1 253 ? -22.750 0.427 14.313 1.00 92.50 253 ASN A O 1
ATOM 2030 N N . ASN A 1 254 ? -22.915 2.470 15.226 1.00 93.50 254 ASN A N 1
ATOM 2031 C CA . ASN A 1 254 ? -21.488 2.801 15.136 1.00 93.50 254 ASN A CA 1
ATOM 2032 C C . ASN A 1 254 ? -20.683 2.467 16.409 1.00 93.50 254 ASN A C 1
ATOM 2034 O O . ASN A 1 254 ? -19.530 2.895 16.527 1.00 93.50 254 ASN A O 1
ATOM 2038 N N . LYS A 1 255 ? -21.278 1.755 17.370 1.00 94.31 255 LYS A N 1
ATOM 2039 C CA . LYS A 1 255 ? -20.726 1.550 18.710 1.00 94.31 255 LYS A CA 1
ATOM 2040 C C . LYS A 1 255 ? -19.998 0.214 18.811 1.00 94.31 255 LYS A C 1
ATOM 2042 O O . LYS A 1 255 ? -20.479 -0.827 18.373 1.00 94.31 255 LYS A O 1
ATOM 2047 N N . CYS A 1 256 ? -18.812 0.256 19.400 1.00 93.12 256 CYS A N 1
ATOM 2048 C CA . CYS A 1 256 ? -18.085 -0.925 19.836 1.00 93.12 256 CYS A CA 1
ATOM 2049 C C . CYS A 1 256 ? -18.754 -1.505 21.092 1.00 93.12 256 CYS A C 1
ATOM 2051 O O . CYS A 1 256 ? -19.494 -0.800 21.773 1.00 93.12 256 CYS A O 1
ATOM 2053 N N . ILE A 1 257 ? -18.422 -2.748 21.443 1.00 89.62 257 ILE A N 1
ATOM 2054 C CA . ILE A 1 257 ? -18.891 -3.421 22.667 1.00 89.62 257 ILE A CA 1
ATOM 2055 C C . ILE A 1 257 ? -18.533 -2.605 23.924 1.00 89.62 257 ILE A C 1
ATOM 2057 O O . ILE A 1 257 ? -19.299 -2.546 24.872 1.00 89.62 257 ILE A O 1
ATOM 2061 N N . CYS A 1 258 ? -17.412 -1.876 23.918 1.00 91.88 258 CYS A N 1
ATOM 2062 C CA . CYS A 1 258 ? -17.052 -0.957 25.005 1.00 91.88 258 CYS A CA 1
ATOM 2063 C C . CYS A 1 258 ? -17.698 0.445 24.883 1.00 91.88 258 CYS A C 1
ATOM 2065 O O . CYS A 1 258 ? -17.100 1.433 25.319 1.00 91.88 258 CYS A O 1
ATOM 2067 N N . SER A 1 259 ? -18.823 0.566 24.175 1.00 92.44 259 SER A N 1
ATOM 2068 C CA . SER A 1 259 ? -19.671 1.767 24.013 1.00 92.44 259 SER A CA 1
ATOM 2069 C C . SER A 1 259 ? -19.054 2.995 23.320 1.00 92.44 259 SER A C 1
ATOM 2071 O O . SER A 1 259 ? -19.718 4.012 23.095 1.00 92.44 259 SER A O 1
ATOM 2073 N N . ASN A 1 260 ? -17.790 2.912 22.913 1.00 94.56 260 ASN A N 1
ATOM 2074 C CA . ASN A 1 260 ? -17.106 3.941 22.131 1.00 94.56 260 ASN A CA 1
ATOM 2075 C C . ASN A 1 260 ? -17.378 3.784 20.631 1.00 94.56 260 ASN A C 1
ATOM 2077 O O . ASN A 1 260 ? -17.796 2.724 20.176 1.00 94.56 260 ASN A O 1
ATOM 2081 N N . ILE A 1 261 ? -17.115 4.827 19.839 1.00 94.44 261 ILE A N 1
ATOM 2082 C CA . ILE A 1 261 ? -17.259 4.744 18.379 1.00 94.44 261 ILE A CA 1
ATOM 2083 C C . ILE A 1 261 ? -16.236 3.748 17.827 1.00 94.44 261 ILE A C 1
ATOM 2085 O O . ILE A 1 261 ? -15.026 3.905 18.005 1.00 94.44 261 ILE A O 1
ATOM 2089 N N . GLU A 1 262 ? -16.719 2.733 17.117 1.00 94.62 262 GLU A N 1
ATOM 2090 C CA . GLU A 1 262 ? -15.870 1.716 16.516 1.00 94.62 262 GLU A CA 1
ATOM 2091 C C . GLU A 1 262 ? -15.234 2.240 15.225 1.00 94.62 262 GLU A C 1
ATOM 2093 O O . GLU A 1 262 ? -15.742 2.045 14.121 1.00 94.62 262 GLU A O 1
ATOM 2098 N N . ALA A 1 263 ? -14.102 2.920 15.371 1.00 94.12 263 ALA A N 1
ATOM 2099 C CA . ALA A 1 263 ? -13.235 3.357 14.280 1.00 94.12 263 ALA A CA 1
ATOM 2100 C C . ALA A 1 263 ? -11.883 2.612 14.315 1.00 94.12 263 ALA A C 1
ATOM 2102 O O . ALA A 1 263 ? -11.502 2.096 15.370 1.00 94.12 263 ALA A O 1
ATOM 2103 N N . PRO A 1 264 ? -11.097 2.589 13.216 1.00 94.56 264 PRO A N 1
ATOM 2104 C CA . PRO A 1 264 ? -9.767 1.970 13.211 1.00 94.56 264 PRO A CA 1
ATOM 2105 C C . PRO A 1 264 ? -8.865 2.456 14.347 1.00 94.56 264 PRO A C 1
ATOM 2107 O O . PRO A 1 264 ? -8.200 1.657 15.002 1.00 94.56 264 PRO A O 1
ATOM 2110 N N . GLN A 1 265 ? -8.890 3.765 14.617 1.00 93.44 265 GLN A N 1
ATOM 2111 C CA . GLN A 1 265 ? -8.128 4.376 15.703 1.00 93.44 265 GLN A CA 1
ATOM 2112 C C . GLN A 1 265 ? -8.547 3.829 17.070 1.00 93.44 265 GLN A C 1
ATOM 2114 O O . GLN A 1 265 ? -7.694 3.528 17.902 1.00 93.44 265 GLN A O 1
ATOM 2119 N N . HIS A 1 266 ? -9.848 3.632 17.284 1.00 94.94 266 HIS A N 1
ATOM 2120 C CA . HIS A 1 266 ? -10.351 3.025 18.505 1.00 94.94 266 HIS A CA 1
ATOM 2121 C C . HIS A 1 266 ? -9.862 1.579 18.646 1.00 94.94 266 HIS A C 1
ATOM 2123 O O . HIS A 1 266 ? -9.205 1.251 19.632 1.00 94.94 266 HIS A O 1
ATOM 2129 N N . LEU A 1 267 ? -10.096 0.734 17.638 1.00 95.19 267 LEU A N 1
ATOM 2130 C CA . LEU A 1 267 ? -9.724 -0.686 17.672 1.00 95.19 267 LEU A CA 1
ATOM 2131 C C . LEU A 1 267 ? -8.214 -0.894 17.897 1.00 95.19 267 LEU A C 1
ATOM 2133 O O . LEU A 1 267 ? -7.813 -1.720 18.720 1.00 95.19 267 LEU A O 1
ATOM 2137 N N . LEU A 1 268 ? -7.375 -0.114 17.207 1.00 94.25 268 LEU A N 1
ATOM 2138 C CA . LEU A 1 268 ? -5.919 -0.277 17.228 1.00 94.25 268 LEU A CA 1
ATOM 2139 C C . LEU A 1 268 ? -5.211 0.432 18.387 1.00 94.25 268 LEU A C 1
ATOM 2141 O O . LEU A 1 268 ? -4.108 0.013 18.731 1.00 94.25 268 LEU A O 1
ATOM 2145 N N . ILE A 1 269 ? -5.790 1.479 18.988 1.00 92.75 269 ILE A N 1
ATOM 2146 C CA . ILE A 1 269 ? -5.055 2.347 19.932 1.00 92.75 269 ILE A CA 1
ATOM 2147 C C . ILE A 1 269 ? -5.736 2.450 21.299 1.00 92.75 269 ILE A C 1
ATOM 2149 O O . ILE A 1 269 ? -5.060 2.288 22.318 1.00 92.75 269 ILE A O 1
ATOM 2153 N N . SER A 1 270 ? -7.051 2.685 21.359 1.00 93.50 270 SER A N 1
ATOM 2154 C CA . SER A 1 270 ? -7.718 3.081 22.614 1.00 93.50 270 SER A CA 1
ATOM 2155 C C . SER A 1 270 ? -8.725 2.078 23.178 1.00 93.50 270 SER A C 1
ATOM 2157 O O . SER A 1 270 ? -9.022 2.145 24.366 1.00 93.50 270 SER A O 1
ATOM 2159 N N . CYS A 1 271 ? -9.197 1.102 22.399 1.00 95.31 271 CYS A N 1
ATOM 2160 C CA . CYS A 1 271 ? -10.247 0.171 22.819 1.00 95.31 271 CYS A CA 1
ATOM 2161 C C . CYS A 1 271 ? -9.862 -0.612 24.090 1.00 95.31 271 CYS A C 1
ATOM 2163 O O . CYS A 1 271 ? -8.868 -1.346 24.049 1.00 95.31 271 CYS A O 1
ATOM 2165 N N . PRO A 1 272 ? -10.597 -0.493 25.211 1.00 94.81 272 PRO A N 1
ATOM 2166 C CA . PRO A 1 272 ? -10.259 -1.175 26.462 1.00 94.81 272 PRO A CA 1
ATOM 2167 C C . PRO A 1 272 ? -10.183 -2.701 26.333 1.00 94.81 272 PRO A C 1
ATOM 2169 O O . PRO A 1 272 ? -9.288 -3.305 26.918 1.00 94.81 272 PRO A O 1
ATOM 2172 N N . ILE A 1 273 ? -11.030 -3.297 25.487 1.00 94.12 273 ILE A N 1
ATOM 2173 C CA . ILE A 1 273 ? -11.102 -4.751 25.245 1.00 94.12 273 ILE A CA 1
ATOM 2174 C C . ILE A 1 273 ? -9.748 -5.312 24.796 1.00 94.12 273 ILE A C 1
ATOM 2176 O O . ILE A 1 273 ? -9.328 -6.385 25.218 1.00 94.12 273 ILE A O 1
ATOM 2180 N N . TYR A 1 274 ? -9.008 -4.560 23.978 1.00 93.94 274 TYR A N 1
ATOM 2181 C CA . TYR A 1 274 ? -7.706 -4.998 23.472 1.00 93.94 274 TYR A CA 1
ATOM 2182 C C . TYR A 1 274 ? -6.516 -4.424 24.250 1.00 93.94 274 TYR A C 1
ATOM 2184 O O . TYR A 1 274 ? -5.381 -4.527 23.787 1.00 93.94 274 TYR A O 1
ATOM 2192 N N . LYS A 1 275 ? -6.730 -3.813 25.425 1.00 92.88 275 LYS A N 1
ATOM 2193 C CA . LYS A 1 275 ? -5.669 -3.153 26.209 1.00 92.88 275 LYS A CA 1
ATOM 2194 C C . LYS A 1 275 ? -4.537 -4.112 26.582 1.00 92.88 275 LYS A C 1
ATOM 2196 O O . LYS A 1 275 ? -3.374 -3.738 26.450 1.00 92.88 275 LYS A O 1
ATOM 2201 N N . THR A 1 276 ? -4.859 -5.329 27.015 1.00 93.25 276 THR A N 1
ATOM 2202 C CA . THR A 1 276 ? -3.878 -6.362 27.397 1.00 93.25 276 THR A CA 1
ATOM 2203 C C . THR A 1 276 ? -3.044 -6.804 26.193 1.00 93.25 276 THR A C 1
ATOM 2205 O O . THR A 1 276 ? -1.824 -6.661 26.209 1.00 93.25 276 THR A O 1
ATOM 2208 N N . LYS A 1 277 ? -3.706 -7.200 25.098 1.00 93.94 277 LYS A N 1
ATOM 2209 C CA . LYS A 1 277 ? -3.066 -7.598 23.831 1.00 93.94 277 LYS A CA 1
ATOM 2210 C C . LYS A 1 277 ? -2.208 -6.475 23.231 1.00 93.94 277 LYS A C 1
ATOM 2212 O O . LYS A 1 277 ? -1.100 -6.723 22.762 1.00 93.94 277 LYS A O 1
ATOM 2217 N N . ARG A 1 278 ? -2.665 -5.215 23.284 1.00 92.81 278 ARG A N 1
ATOM 2218 C CA . ARG A 1 278 ? -1.862 -4.053 22.852 1.00 92.81 278 ARG A CA 1
ATOM 2219 C C . ARG A 1 278 ? -0.636 -3.856 23.726 1.00 92.81 278 ARG A C 1
ATOM 2221 O O . ARG A 1 278 ? 0.451 -3.670 23.188 1.00 92.81 278 ARG A O 1
ATOM 2228 N N . LYS A 1 279 ? -0.796 -3.906 25.054 1.00 90.31 279 LYS A N 1
ATOM 2229 C CA . LYS A 1 279 ? 0.332 -3.807 25.986 1.00 90.31 279 LYS A CA 1
ATOM 2230 C C . LYS A 1 279 ? 1.365 -4.886 25.712 1.00 90.31 279 LYS A C 1
ATOM 2232 O O . LYS A 1 279 ? 2.539 -4.581 25.819 1.00 90.31 279 LYS A O 1
ATOM 2237 N N . GLU A 1 280 ? 0.944 -6.096 25.353 1.00 91.50 280 GLU A N 1
ATOM 2238 C CA . GLU A 1 280 ? 1.829 -7.220 25.051 1.00 91.50 280 GLU A CA 1
ATOM 2239 C C . GLU A 1 280 ? 2.593 -7.063 23.731 1.00 91.50 280 GLU A C 1
ATOM 2241 O O . GLU A 1 280 ? 3.807 -7.257 23.687 1.00 91.50 280 GLU A O 1
ATOM 2246 N N . ILE A 1 281 ? 1.900 -6.684 22.659 1.00 90.06 281 ILE A N 1
ATOM 2247 C CA . ILE A 1 281 ? 2.494 -6.626 21.319 1.00 90.06 281 ILE A CA 1
ATOM 2248 C C . ILE A 1 281 ? 3.307 -5.344 21.133 1.00 90.06 281 ILE A C 1
ATOM 2250 O O . ILE A 1 281 ? 4.358 -5.359 20.492 1.00 90.06 281 ILE A O 1
ATOM 2254 N N . PHE A 1 282 ? 2.863 -4.233 21.723 1.00 87.88 282 PHE A N 1
ATOM 2255 C CA . PHE A 1 282 ? 3.513 -2.929 21.592 1.00 87.88 282 PHE A CA 1
ATOM 2256 C C . PHE A 1 282 ? 4.491 -2.621 22.740 1.00 87.88 282 PHE A C 1
ATOM 2258 O O . PHE A 1 282 ? 4.925 -1.479 22.858 1.00 87.88 282 PHE A O 1
ATOM 2265 N N . LYS A 1 283 ? 4.905 -3.625 23.541 1.00 82.44 283 LYS A N 1
ATOM 2266 C CA . LYS A 1 283 ? 5.837 -3.484 24.691 1.00 82.44 283 LYS A CA 1
ATOM 2267 C C . LYS A 1 283 ? 7.069 -2.626 24.394 1.00 82.44 283 LYS A C 1
ATOM 2269 O O . LYS A 1 283 ? 7.520 -1.876 25.249 1.00 82.44 283 LYS A O 1
ATOM 2274 N N . LYS A 1 284 ? 7.634 -2.768 23.192 1.00 77.06 284 LYS A N 1
ATOM 2275 C CA . LYS A 1 284 ? 8.896 -2.126 22.789 1.00 77.06 284 LYS A CA 1
ATOM 2276 C C . LYS A 1 284 ? 8.717 -0.723 22.194 1.00 77.06 284 LYS A C 1
ATOM 2278 O O . LYS A 1 284 ? 9.702 -0.123 21.776 1.00 77.06 284 LYS A O 1
ATOM 2283 N N . ILE A 1 285 ? 7.489 -0.208 22.110 1.00 79.50 285 ILE A N 1
ATOM 2284 C CA . ILE A 1 285 ? 7.205 1.097 21.506 1.00 79.50 285 ILE A CA 1
ATOM 2285 C C . ILE A 1 285 ? 6.825 2.102 22.598 1.00 79.50 285 ILE A C 1
ATOM 2287 O O . ILE A 1 285 ? 5.897 1.841 23.364 1.00 79.50 285 ILE A O 1
ATOM 2291 N N . PRO A 1 286 ? 7.466 3.285 22.636 1.00 75.25 286 PRO A N 1
ATOM 2292 C CA . PRO A 1 286 ? 7.003 4.393 23.462 1.00 75.25 286 PRO A CA 1
ATOM 2293 C C . PRO A 1 286 ? 5.557 4.770 23.118 1.00 75.25 286 PRO A C 1
ATOM 2295 O O . PRO A 1 286 ? 5.222 4.927 21.945 1.00 75.25 286 PRO A O 1
ATOM 2298 N N . LEU A 1 287 ? 4.707 4.992 24.124 1.00 70.88 287 LEU A N 1
ATOM 2299 C CA . LEU A 1 287 ? 3.294 5.352 23.922 1.00 70.88 287 LEU A CA 1
ATOM 2300 C C . LEU A 1 287 ? 3.108 6.560 22.983 1.00 70.88 287 LEU A C 1
ATOM 2302 O O . LEU A 1 287 ? 2.171 6.572 22.189 1.00 70.88 287 LEU A O 1
ATOM 2306 N N . SER A 1 288 ? 4.041 7.518 23.002 1.00 67.75 288 SER A N 1
ATOM 2307 C CA . SER A 1 288 ? 4.059 8.697 22.122 1.00 67.75 288 SER A CA 1
ATOM 2308 C C . SER A 1 288 ? 4.175 8.374 20.627 1.00 67.75 288 SER A C 1
ATOM 2310 O O . SER A 1 288 ? 3.783 9.184 19.792 1.00 67.75 288 SER A O 1
ATOM 2312 N N . LYS A 1 289 ? 4.683 7.188 20.268 1.00 75.69 289 LYS A N 1
ATOM 2313 C CA . LYS A 1 289 ? 4.802 6.716 18.880 1.00 75.69 289 LYS A CA 1
ATOM 2314 C C . LYS A 1 289 ? 3.659 5.791 18.459 1.00 75.69 289 LYS A C 1
ATOM 2316 O O . LYS A 1 289 ? 3.614 5.386 17.300 1.00 75.69 289 LYS A O 1
ATOM 2321 N N . ASN A 1 290 ? 2.726 5.462 19.356 1.00 80.44 290 ASN A N 1
ATOM 2322 C CA . ASN A 1 290 ? 1.595 4.587 19.052 1.00 80.44 290 ASN A CA 1
ATOM 2323 C C . ASN A 1 290 ? 0.463 5.355 18.349 1.00 80.44 290 ASN A C 1
ATOM 2325 O O . ASN A 1 290 ? -0.634 5.517 18.882 1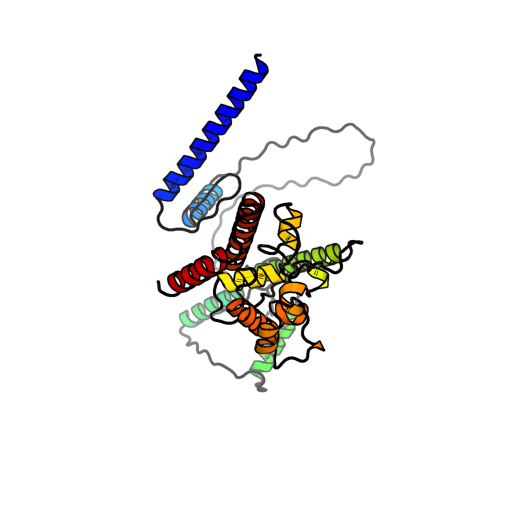.00 80.44 290 ASN A O 1
ATOM 2329 N N . THR A 1 291 ? 0.761 5.872 17.159 1.00 89.81 291 THR A N 1
ATOM 2330 C CA . THR A 1 291 ? -0.186 6.594 16.307 1.00 89.81 291 THR A CA 1
ATOM 2331 C C . THR A 1 291 ? -0.699 5.703 15.181 1.00 89.81 291 THR A C 1
ATOM 2333 O O . THR A 1 291 ? -0.047 4.737 14.768 1.00 89.81 291 THR A O 1
ATOM 2336 N N . ILE A 1 292 ? -1.871 6.042 14.636 1.00 91.06 292 ILE A N 1
ATOM 2337 C CA . ILE A 1 292 ? -2.466 5.288 13.523 1.00 91.06 292 ILE A CA 1
ATOM 2338 C C . ILE A 1 292 ? -1.567 5.352 12.278 1.00 91.06 292 ILE A C 1
ATOM 2340 O O . ILE A 1 292 ? -1.432 4.375 11.540 1.00 91.06 292 ILE A O 1
ATOM 2344 N N . GLN A 1 293 ? -0.880 6.482 12.095 1.00 91.06 293 GLN A N 1
ATOM 2345 C CA . GLN A 1 293 ? 0.091 6.717 11.035 1.00 91.06 293 GLN A CA 1
ATOM 2346 C C . GLN A 1 293 ? 1.291 5.788 11.166 1.00 91.06 293 GLN A C 1
ATOM 2348 O O . GLN A 1 293 ? 1.681 5.146 10.190 1.00 91.06 293 GLN A O 1
ATOM 2353 N N . PHE A 1 294 ? 1.841 5.662 12.376 1.00 91.75 294 PHE A N 1
ATOM 2354 C CA . PHE A 1 294 ? 2.955 4.762 12.631 1.00 91.75 294 PHE A CA 1
ATOM 2355 C C . PHE A 1 294 ? 2.569 3.312 12.315 1.00 91.75 294 PHE A C 1
ATOM 2357 O O . PHE A 1 294 ? 3.229 2.673 11.491 1.00 91.75 294 PHE A O 1
ATOM 2364 N N . LEU A 1 295 ? 1.469 2.822 12.900 1.00 92.88 295 LEU A N 1
ATOM 2365 C CA . LEU A 1 295 ? 1.034 1.426 12.779 1.00 92.88 295 LEU A CA 1
ATOM 2366 C C . LEU A 1 295 ? 0.667 1.017 11.346 1.00 92.88 295 LEU A C 1
ATOM 2368 O O . LEU A 1 295 ? 0.898 -0.124 10.960 1.00 92.88 295 LEU A O 1
ATOM 2372 N N . LEU A 1 296 ? 0.096 1.920 10.546 1.00 93.50 296 LEU A N 1
ATOM 2373 C CA . LEU A 1 296 ? -0.457 1.564 9.232 1.00 93.50 296 LEU A CA 1
ATOM 2374 C C . LEU A 1 296 ? 0.369 2.074 8.044 1.00 93.50 296 LEU A C 1
ATOM 2376 O O . LEU A 1 296 ? -0.059 1.919 6.896 1.00 93.50 296 LEU A O 1
ATOM 2380 N N . HIS A 1 297 ? 1.520 2.708 8.274 1.00 91.19 297 HIS A N 1
ATOM 2381 C CA . HIS A 1 297 ? 2.352 3.252 7.193 1.00 91.19 297 HIS A CA 1
ATOM 2382 C C . HIS A 1 297 ? 3.852 2.967 7.332 1.00 91.19 297 HIS A C 1
ATOM 2384 O O . HIS A 1 297 ? 4.551 2.925 6.322 1.00 91.19 297 HIS A O 1
ATOM 2390 N N . THR A 1 298 ? 4.364 2.733 8.543 1.00 91.56 298 THR A N 1
ATOM 2391 C CA . THR A 1 298 ? 5.787 2.406 8.736 1.00 91.56 298 THR A CA 1
ATOM 2392 C C . THR A 1 298 ? 6.015 0.901 8.695 1.00 91.56 298 THR A C 1
ATOM 2394 O O . THR A 1 298 ? 5.164 0.140 9.140 1.00 91.56 298 THR A O 1
ATOM 2397 N N . LYS A 1 299 ? 7.177 0.448 8.211 1.00 91.88 299 LYS A N 1
ATOM 2398 C CA . LYS A 1 299 ? 7.494 -0.990 8.124 1.00 91.88 299 LYS A CA 1
ATOM 2399 C C . LYS A 1 299 ? 7.346 -1.704 9.478 1.00 91.88 299 LYS A C 1
ATOM 2401 O O . LYS A 1 299 ? 6.647 -2.707 9.569 1.00 91.88 299 LYS A O 1
ATOM 2406 N N . ILE A 1 300 ? 7.942 -1.133 10.528 1.00 92.00 300 ILE A N 1
ATOM 2407 C CA . ILE A 1 300 ? 7.886 -1.672 11.898 1.00 92.00 300 ILE A CA 1
ATOM 2408 C C . ILE A 1 300 ? 6.446 -1.661 12.426 1.00 92.00 300 ILE A C 1
ATOM 2410 O O . ILE A 1 300 ? 5.980 -2.647 12.992 1.00 92.00 300 ILE A O 1
ATOM 2414 N N . GLY A 1 301 ? 5.717 -0.560 12.220 1.00 93.12 301 GLY A N 1
ATOM 2415 C CA . GLY A 1 301 ? 4.324 -0.455 12.642 1.00 93.12 301 GLY A CA 1
ATOM 2416 C C . GLY A 1 301 ? 3.421 -1.469 11.944 1.00 93.12 301 GLY A C 1
ATOM 2417 O O . GLY A 1 301 ? 2.618 -2.116 12.610 1.00 93.12 301 GLY A O 1
ATOM 2418 N N . ILE A 1 302 ? 3.606 -1.672 10.637 1.00 95.06 302 ILE A N 1
ATOM 2419 C CA . ILE A 1 302 ? 2.847 -2.641 9.839 1.00 95.06 302 ILE A CA 1
ATOM 2420 C C . ILE A 1 302 ? 3.076 -4.057 10.366 1.00 95.06 302 ILE A C 1
ATOM 2422 O O . ILE A 1 302 ? 2.113 -4.795 10.554 1.00 95.06 302 ILE A O 1
ATOM 2426 N N . GLU A 1 303 ? 4.322 -4.441 10.650 1.00 94.88 303 GLU A N 1
ATOM 2427 C CA . GLU A 1 303 ? 4.634 -5.752 11.234 1.00 94.88 303 GLU A CA 1
ATOM 2428 C C . GLU A 1 303 ? 3.883 -5.989 12.551 1.00 94.88 303 GLU A C 1
ATOM 2430 O O . GLU A 1 303 ? 3.335 -7.070 12.784 1.00 94.88 303 GLU A O 1
ATOM 2435 N N . LEU A 1 304 ? 3.801 -4.967 13.400 1.00 94.56 304 LEU A N 1
ATOM 2436 C CA . LEU A 1 304 ? 3.109 -5.051 14.682 1.00 94.56 304 LEU A CA 1
ATOM 2437 C C . LEU A 1 304 ? 1.588 -5.025 14.533 1.00 94.56 304 LEU A C 1
ATOM 2439 O O . LEU A 1 304 ? 0.905 -5.779 15.223 1.00 94.56 304 LEU A O 1
ATOM 2443 N N . ALA A 1 305 ? 1.055 -4.225 13.609 1.00 95.69 305 ALA A N 1
ATOM 2444 C CA . ALA A 1 305 ? -0.365 -4.215 13.277 1.00 95.69 305 ALA A CA 1
ATOM 2445 C C . ALA A 1 305 ? -0.809 -5.585 12.748 1.00 95.69 305 ALA A C 1
ATOM 2447 O O . ALA A 1 305 ? -1.829 -6.111 13.181 1.00 95.69 305 ALA A O 1
ATOM 2448 N N . ILE A 1 306 ? -0.012 -6.214 11.881 1.00 96.88 306 ILE A N 1
ATOM 2449 C CA . ILE A 1 306 ? -0.273 -7.565 11.372 1.00 96.88 306 ILE A CA 1
ATOM 2450 C C . ILE A 1 306 ? -0.257 -8.601 12.502 1.00 96.88 306 ILE A C 1
ATOM 2452 O O . ILE A 1 306 ? -1.178 -9.414 12.584 1.00 96.88 306 ILE A O 1
ATOM 2456 N N . LYS A 1 307 ? 0.723 -8.551 13.416 1.00 95.81 307 LYS A N 1
ATOM 2457 C CA . LYS A 1 307 ? 0.739 -9.417 14.613 1.00 95.81 307 LYS A CA 1
ATOM 2458 C C . LYS A 1 307 ? -0.509 -9.214 15.474 1.00 95.81 307 LYS A C 1
ATOM 2460 O O . LYS A 1 307 ? -1.154 -10.186 15.864 1.00 95.81 307 LYS A O 1
ATOM 2465 N N . PHE A 1 308 ? -0.889 -7.961 15.709 1.00 95.69 308 PHE A N 1
ATOM 2466 C CA . PHE A 1 308 ? -2.077 -7.609 16.479 1.00 95.69 308 PHE A CA 1
ATOM 2467 C C . PHE A 1 308 ? -3.365 -8.131 15.830 1.00 95.69 308 PHE A C 1
ATOM 2469 O O . PHE A 1 308 ? -4.179 -8.754 16.512 1.00 95.69 308 PHE A O 1
ATOM 2476 N N . ILE A 1 309 ? -3.530 -7.970 14.514 1.00 96.81 309 ILE A N 1
ATOM 2477 C CA . ILE A 1 309 ? -4.676 -8.503 13.757 1.00 96.81 309 ILE A CA 1
ATOM 2478 C C . ILE A 1 309 ? -4.679 -10.035 13.786 1.00 96.81 309 ILE A C 1
ATOM 2480 O O . ILE A 1 309 ? -5.734 -10.640 13.942 1.00 96.81 309 ILE A O 1
ATOM 2484 N N . ASN A 1 310 ? -3.523 -10.692 13.689 1.00 95.88 310 ASN A N 1
ATOM 2485 C CA . ASN A 1 310 ? -3.460 -12.153 13.743 1.00 95.88 310 ASN A CA 1
ATOM 2486 C C . ASN A 1 310 ? -3.951 -12.722 15.081 1.00 95.88 310 ASN A C 1
ATOM 2488 O O . ASN A 1 310 ? -4.578 -13.780 15.072 1.00 95.88 310 ASN A O 1
ATOM 2492 N N . ILE A 1 311 ? -3.702 -12.026 16.194 1.00 94.94 311 ILE A N 1
ATOM 2493 C CA . ILE A 1 311 ? -4.107 -12.452 17.545 1.00 94.94 311 ILE A CA 1
ATOM 2494 C C . ILE A 1 311 ? -5.548 -12.038 17.873 1.00 94.94 311 ILE A C 1
ATOM 2496 O O . ILE A 1 311 ? -6.282 -12.769 18.531 1.00 94.94 311 ILE A O 1
ATOM 2500 N N . THR A 1 312 ? -5.971 -10.848 17.452 1.00 94.62 312 THR A N 1
ATOM 2501 C CA . THR A 1 312 ? -7.299 -10.306 17.799 1.00 94.62 312 THR A CA 1
ATOM 2502 C C . THR A 1 312 ? -8.375 -10.615 16.766 1.00 94.62 312 THR A C 1
ATOM 2504 O O . THR A 1 312 ? -9.555 -10.514 17.077 1.00 94.62 312 THR A O 1
ATOM 2507 N N . LYS A 1 313 ? -7.974 -10.949 15.536 1.00 95.69 313 LYS A N 1
ATOM 2508 C CA . LYS A 1 313 ? -8.830 -11.124 14.356 1.00 95.69 313 LYS A CA 1
ATOM 2509 C C . LYS A 1 313 ? -9.661 -9.891 13.982 1.00 95.69 313 LYS A C 1
ATOM 2511 O O . LYS A 1 313 ? -10.530 -10.012 13.121 1.00 95.69 313 LYS A O 1
ATOM 2516 N N . ILE A 1 314 ? -9.386 -8.709 14.544 1.00 95.12 314 ILE A N 1
ATOM 2517 C CA . ILE A 1 314 ? -10.179 -7.499 14.269 1.00 95.12 314 ILE A CA 1
ATOM 2518 C C . ILE A 1 314 ? -10.274 -7.197 12.773 1.00 95.12 314 ILE A C 1
ATOM 2520 O O . ILE A 1 314 ? -9.335 -7.449 12.016 1.00 95.12 314 ILE A O 1
ATOM 2524 N N . ALA A 1 315 ? -11.414 -6.645 12.356 1.00 95.00 315 ALA A N 1
ATOM 2525 C CA . ALA A 1 315 ? -11.728 -6.316 10.963 1.00 95.00 315 ALA A CA 1
ATOM 2526 C C . ALA A 1 315 ? -11.631 -7.498 9.972 1.00 95.00 315 ALA A C 1
ATOM 2528 O O . ALA A 1 315 ? -11.638 -7.295 8.757 1.00 95.00 315 ALA A O 1
ATOM 2529 N N . THR A 1 316 ? -11.565 -8.744 10.453 1.00 96.25 316 THR A N 1
ATOM 2530 C CA . THR A 1 316 ? -11.771 -9.927 9.607 1.00 96.25 316 THR A CA 1
ATOM 2531 C C . THR A 1 316 ? -13.259 -10.255 9.504 1.00 96.25 316 THR A C 1
ATOM 2533 O O . THR A 1 316 ? -14.058 -9.864 10.355 1.00 96.25 316 THR A O 1
ATOM 2536 N N . ARG A 1 317 ? -13.642 -11.022 8.474 1.00 93.56 317 ARG A N 1
ATOM 2537 C CA . ARG A 1 317 ? -15.026 -11.500 8.328 1.00 93.56 317 ARG A CA 1
ATOM 2538 C C . ARG A 1 317 ? -15.451 -12.372 9.510 1.00 93.56 317 ARG A C 1
ATOM 2540 O O . ARG A 1 317 ? -16.545 -12.190 10.016 1.00 93.56 317 ARG A O 1
ATOM 2547 N N . ALA A 1 318 ? -14.587 -13.287 9.953 1.00 91.81 318 ALA A N 1
ATOM 2548 C CA . ALA A 1 318 ? -14.879 -14.164 11.087 1.00 91.81 318 ALA A CA 1
ATOM 2549 C C . ALA A 1 318 ? -15.161 -13.355 12.361 1.00 91.81 318 ALA A C 1
ATOM 2551 O O . ALA A 1 318 ? -16.160 -13.589 13.024 1.00 91.81 318 ALA A O 1
ATOM 2552 N N . TRP A 1 319 ? -14.338 -12.340 12.635 1.00 93.69 319 TRP A N 1
ATOM 2553 C CA . TRP A 1 319 ? -14.562 -11.429 13.757 1.00 93.69 319 TRP A CA 1
ATOM 2554 C C . TRP A 1 319 ? -15.867 -10.641 13.637 1.00 93.69 319 TRP A C 1
ATOM 2556 O O . TRP A 1 319 ? -16.549 -10.440 14.633 1.00 93.69 319 TRP A O 1
ATOM 2566 N N . HIS A 1 320 ? -16.236 -10.213 12.427 1.00 92.25 320 HIS A N 1
ATOM 2567 C CA . HIS A 1 320 ? -17.511 -9.538 12.214 1.00 92.25 320 HIS A CA 1
ATOM 2568 C C . HIS A 1 320 ? -18.711 -10.442 12.464 1.00 92.25 320 HIS A C 1
ATOM 2570 O O . HIS A 1 320 ? -19.674 -9.970 13.052 1.00 92.25 320 HIS A O 1
ATOM 2576 N N . LEU A 1 321 ? -18.661 -11.688 11.997 1.00 90.50 321 LEU A N 1
ATOM 2577 C CA . LEU A 1 321 ? -19.763 -12.629 12.160 1.00 90.50 321 LEU A CA 1
ATOM 2578 C C . LEU A 1 321 ? -19.915 -13.067 13.613 1.00 90.50 321 LEU A C 1
ATOM 2580 O O . LEU A 1 321 ? -21.031 -13.067 14.108 1.00 90.50 321 LEU A O 1
ATOM 2584 N N . ALA A 1 322 ? -18.807 -13.354 14.305 1.00 87.69 322 ALA A N 1
ATOM 2585 C CA . ALA A 1 322 ? -18.832 -13.762 15.710 1.00 87.69 322 ALA A CA 1
ATOM 2586 C C . ALA A 1 322 ? -19.589 -12.751 16.586 1.00 87.69 322 ALA A C 1
ATOM 2588 O O . ALA A 1 322 ? -20.515 -13.117 17.291 1.00 87.69 322 ALA A O 1
ATOM 2589 N N . ARG A 1 323 ? -19.286 -11.456 16.444 1.00 82.56 323 ARG A N 1
ATOM 2590 C CA . ARG A 1 323 ? -19.986 -10.404 17.201 1.00 82.56 323 ARG A CA 1
ATOM 2591 C C . ARG A 1 323 ? -21.428 -10.142 16.745 1.00 82.56 323 ARG A C 1
ATOM 2593 O O . ARG A 1 323 ? -22.150 -9.456 17.451 1.00 82.56 323 ARG A O 1
ATOM 2600 N N . THR A 1 324 ? -21.806 -10.551 15.531 1.00 77.75 324 THR A N 1
ATOM 2601 C CA . THR A 1 324 ? -23.196 -10.424 15.062 1.00 77.75 324 THR A CA 1
ATOM 2602 C C . THR A 1 324 ? -24.037 -11.525 15.694 1.00 77.75 324 THR A C 1
ATOM 2604 O O . THR A 1 324 ? -25.082 -11.215 16.244 1.00 77.75 324 THR A O 1
ATOM 2607 N N . LEU A 1 325 ? -23.513 -12.753 15.737 1.00 75.19 325 LEU A N 1
ATOM 2608 C CA . LEU A 1 325 ? -24.133 -13.869 16.451 1.00 75.19 325 LEU A CA 1
ATOM 2609 C C . LEU A 1 325 ? -24.251 -13.583 17.954 1.00 75.19 325 LEU A C 1
ATOM 2611 O O . LEU A 1 325 ? -25.302 -13.805 18.531 1.00 75.19 325 LEU A O 1
ATOM 2615 N N . GLU A 1 326 ? -23.214 -13.021 18.586 1.00 66.69 326 GLU A N 1
ATOM 2616 C CA . GLU A 1 326 ? -23.292 -12.596 19.996 1.00 66.69 326 GLU A CA 1
ATOM 2617 C C . GLU A 1 326 ? -24.404 -11.560 20.234 1.00 66.69 326 GLU A C 1
ATOM 2619 O O . GLU A 1 326 ? -25.049 -11.595 21.273 1.00 66.69 326 GLU A O 1
ATOM 2624 N N . GLN A 1 327 ? -24.643 -10.638 19.292 1.00 64.94 327 GLN A N 1
ATOM 2625 C CA . GLN A 1 327 ? -25.731 -9.664 19.422 1.00 64.94 327 GLN A CA 1
ATOM 2626 C C . GLN A 1 327 ? -27.106 -10.310 19.239 1.00 64.94 327 GLN A C 1
ATOM 2628 O O . GLN A 1 327 ? -28.001 -9.985 20.005 1.00 64.94 327 GLN A O 1
ATOM 2633 N N . GLU A 1 328 ? -27.255 -11.228 18.282 1.00 65.44 328 GLU A N 1
ATOM 2634 C CA . GLU A 1 328 ? -28.502 -11.973 18.062 1.00 65.44 328 GLU A CA 1
ATOM 2635 C C . GLU A 1 328 ? -28.854 -12.832 19.286 1.00 65.44 328 GLU A C 1
ATOM 2637 O O . GLU A 1 328 ? -29.979 -12.769 19.757 1.00 65.44 328 GLU A O 1
ATOM 2642 N N . VAL A 1 329 ? -27.880 -13.525 19.887 1.00 65.75 329 VAL A N 1
ATOM 2643 C CA . VAL A 1 329 ? -28.094 -14.321 21.112 1.00 65.75 329 VAL A CA 1
ATOM 2644 C C . VAL A 1 329 ? -28.451 -13.445 22.316 1.00 65.75 329 VAL A C 1
ATOM 2646 O O . VAL A 1 329 ? -29.277 -13.838 23.131 1.00 65.75 329 VAL A O 1
ATOM 2649 N N . ILE A 1 330 ? -27.850 -12.257 22.453 1.00 64.19 330 ILE A N 1
ATOM 2650 C CA . ILE A 1 330 ? -28.216 -11.320 23.529 1.00 64.19 330 ILE A CA 1
ATOM 2651 C C . ILE A 1 330 ? -29.629 -10.774 23.305 1.00 64.19 330 ILE A C 1
ATOM 2653 O O . ILE A 1 330 ? -30.389 -10.665 24.258 1.00 64.19 330 ILE A O 1
ATOM 2657 N N . GLU A 1 331 ? -29.988 -10.430 22.069 1.00 59.91 331 GLU A N 1
ATOM 2658 C CA . GLU A 1 331 ? -31.332 -9.947 21.737 1.00 59.91 331 GLU A CA 1
ATOM 2659 C C . GLU A 1 331 ? -32.383 -11.050 21.954 1.00 59.91 331 GLU A C 1
ATOM 2661 O O . GLU A 1 331 ? -33.404 -10.786 22.578 1.00 59.91 331 GLU A O 1
ATOM 2666 N N . GLU A 1 332 ? -32.109 -12.294 21.552 1.00 59.59 332 GLU A N 1
ATOM 2667 C CA . GLU A 1 332 ? -32.975 -13.452 21.818 1.00 59.59 332 GLU A CA 1
ATOM 2668 C C . GLU A 1 332 ? -33.060 -13.783 23.316 1.00 59.59 332 GLU A C 1
ATOM 2670 O O . GLU A 1 332 ? -34.148 -14.032 23.823 1.00 59.59 332 GLU A O 1
ATOM 2675 N N . GLY A 1 333 ? -31.949 -13.729 24.056 1.00 56.66 333 GLY A N 1
ATOM 2676 C CA . GLY A 1 333 ? -31.923 -13.980 25.500 1.00 56.66 333 GLY A CA 1
ATOM 2677 C C . GLY A 1 333 ? -32.653 -12.914 26.319 1.00 56.66 333 GLY A C 1
ATOM 2678 O O . GLY A 1 333 ? -33.345 -13.254 27.271 1.00 56.66 333 GLY A O 1
ATOM 2679 N N . VAL A 1 334 ? -32.565 -11.637 25.926 1.00 57.94 334 VAL A N 1
ATOM 2680 C CA . VAL A 1 334 ? -33.339 -10.548 26.549 1.00 57.94 334 VAL A CA 1
ATOM 2681 C C . VAL A 1 334 ? -34.831 -10.707 26.266 1.00 57.94 334 VAL A C 1
ATOM 2683 O O . VAL A 1 334 ? -35.632 -10.479 27.163 1.00 57.94 334 VAL A O 1
ATOM 2686 N N . VAL A 1 335 ? -35.212 -11.146 25.061 1.00 57.94 335 VAL A N 1
ATOM 2687 C CA . VAL A 1 335 ? -36.617 -11.457 24.749 1.00 57.94 335 VAL A CA 1
ATOM 2688 C C . VAL A 1 335 ? -37.112 -12.631 25.597 1.00 57.94 335 VAL A C 1
ATOM 2690 O O . VAL A 1 335 ? -38.207 -12.562 26.142 1.00 57.94 335 VAL A O 1
ATOM 2693 N N . VAL A 1 336 ? -36.299 -13.676 25.778 1.00 52.44 336 VAL A N 1
ATOM 2694 C CA . VAL A 1 336 ? -36.661 -14.825 26.623 1.00 52.44 336 VAL A CA 1
ATOM 2695 C C . VAL A 1 336 ? -36.741 -14.447 28.108 1.00 52.44 336 VAL A C 1
ATOM 2697 O O . VAL A 1 336 ? -37.643 -14.922 28.789 1.00 52.44 336 VAL A O 1
ATOM 2700 N N . GLU A 1 337 ? -35.861 -13.586 28.630 1.00 49.59 337 GLU A N 1
ATOM 2701 C CA . GLU A 1 337 ? -35.955 -13.108 30.022 1.00 49.59 337 GLU A CA 1
ATOM 2702 C C . GLU A 1 337 ? -37.107 -12.118 30.247 1.00 49.59 337 GLU A C 1
ATOM 2704 O O . GLU A 1 337 ? -37.752 -12.178 31.293 1.00 49.59 337 GLU A O 1
ATOM 2709 N N . GLU A 1 338 ? -37.431 -11.256 29.276 1.00 51.12 338 GLU A N 1
ATOM 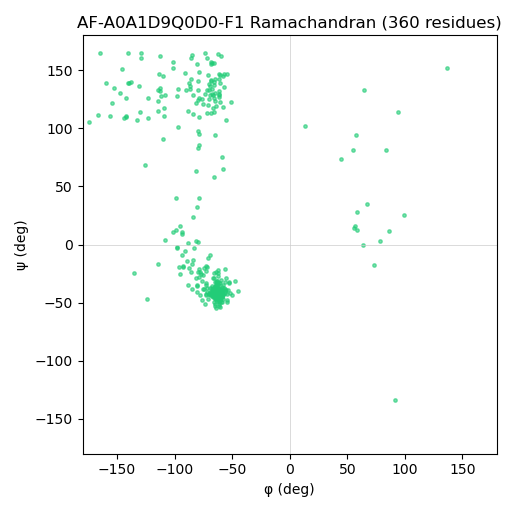2710 C CA . GLU A 1 338 ? -38.648 -10.430 29.333 1.00 51.12 338 GLU A CA 1
ATOM 2711 C C . GLU A 1 338 ? -39.925 -11.287 29.273 1.00 51.12 338 GLU A C 1
ATOM 2713 O O . GLU A 1 338 ? -40.924 -10.940 29.905 1.00 51.12 338 GLU A O 1
ATOM 2718 N N . GLU A 1 339 ? -39.904 -12.421 28.561 1.00 51.09 339 GLU A N 1
ATOM 2719 C CA . GLU A 1 339 ? -41.012 -13.386 28.538 1.00 51.09 339 GLU A CA 1
ATOM 2720 C C . GLU A 1 339 ? -41.077 -14.267 29.800 1.00 51.09 339 GLU A C 1
ATOM 2722 O O . GLU A 1 339 ? -42.161 -14.719 30.171 1.00 51.09 339 GLU A O 1
ATOM 2727 N N . ARG A 1 340 ? -39.953 -14.482 30.498 1.00 45.16 340 ARG A N 1
ATOM 2728 C CA . ARG A 1 340 ? -39.842 -15.333 31.698 1.00 45.16 340 ARG A CA 1
ATOM 2729 C C . ARG A 1 340 ? -39.882 -14.531 33.003 1.00 45.16 340 ARG A C 1
ATOM 2731 O O . ARG A 1 340 ? -39.161 -14.832 33.953 1.00 45.16 340 ARG A O 1
ATOM 2738 N N . GLY A 1 341 ? -40.745 -13.517 33.051 1.00 45.72 341 GLY A N 1
ATOM 2739 C CA . GLY A 1 341 ? -41.071 -12.818 34.290 1.00 45.72 341 GLY A CA 1
ATOM 2740 C C . GLY A 1 341 ? -41.462 -13.801 35.399 1.00 45.72 341 GLY A C 1
ATOM 2741 O O . GLY A 1 341 ? -42.403 -14.571 35.234 1.00 45.72 341 GLY A O 1
ATOM 2742 N N . GLU A 1 342 ? -40.719 -13.727 36.506 1.00 48.84 342 GLU A N 1
ATOM 2743 C CA . GLU A 1 342 ? -40.940 -14.402 37.792 1.00 48.84 342 GLU A CA 1
ATOM 2744 C C . GLU A 1 342 ? -41.080 -15.933 37.734 1.00 48.84 342 GLU A C 1
ATOM 2746 O O . GLU A 1 342 ? -42.181 -16.446 37.850 1.00 48.84 342 GLU A O 1
ATOM 2751 N N . GLU A 1 343 ? -39.966 -16.676 37.670 1.00 46.38 343 GLU A N 1
ATOM 2752 C CA . GLU A 1 343 ? -39.825 -17.939 38.422 1.00 46.38 343 GLU A CA 1
ATOM 2753 C C . GLU A 1 343 ? -38.360 -18.443 38.447 1.00 46.38 343 GLU A C 1
ATOM 2755 O O . GLU A 1 343 ? -37.803 -18.866 37.436 1.00 46.38 343 GLU A O 1
ATOM 2760 N N . ASN A 1 344 ? -37.775 -18.397 39.655 1.00 47.25 344 ASN A N 1
ATOM 2761 C CA . ASN A 1 344 ? -36.535 -19.020 40.157 1.00 47.25 344 ASN A CA 1
ATOM 2762 C C . ASN A 1 344 ? -35.186 -18.736 39.456 1.00 47.25 344 ASN A C 1
ATOM 2764 O O . ASN A 1 344 ? -34.720 -19.478 38.594 1.00 47.25 344 ASN A O 1
ATOM 2768 N N . GLU A 1 345 ? -34.477 -17.731 39.989 1.00 47.25 345 GLU A N 1
ATOM 2769 C CA . GLU A 1 345 ? -33.106 -17.322 39.630 1.00 47.25 345 GLU A CA 1
ATOM 2770 C C . GLU A 1 345 ? -31.988 -18.312 40.038 1.00 47.25 345 GLU A C 1
ATOM 2772 O O . GLU A 1 345 ? -30.845 -18.134 39.619 1.00 47.25 345 GLU A O 1
ATOM 2777 N N . GLU A 1 346 ? -32.259 -19.362 40.822 1.00 47.62 346 GLU A N 1
ATOM 2778 C CA . GLU A 1 346 ? -31.194 -20.252 41.329 1.00 47.62 346 GLU A CA 1
ATOM 2779 C C . GLU A 1 346 ? -30.910 -21.486 40.449 1.00 47.62 346 GLU A C 1
ATOM 2781 O O . GLU A 1 346 ? -29.810 -22.027 40.519 1.00 47.62 346 GLU A O 1
ATOM 2786 N N . GLU A 1 347 ? -31.823 -21.891 39.557 1.00 45.44 347 GLU A N 1
ATOM 2787 C CA . GLU A 1 347 ? -31.650 -23.097 38.717 1.00 45.44 347 GLU A CA 1
ATOM 2788 C C . GLU A 1 347 ? -31.062 -22.775 37.322 1.00 45.44 347 GLU A C 1
ATOM 2790 O O . GLU A 1 347 ? -30.341 -23.577 36.731 1.00 45.44 347 GLU A O 1
ATOM 2795 N N . ALA A 1 348 ? -31.260 -21.546 36.822 1.00 47.09 348 ALA A N 1
ATOM 2796 C CA . ALA A 1 348 ? -30.781 -21.115 35.500 1.00 47.09 348 ALA A CA 1
ATOM 2797 C C . ALA A 1 348 ? -29.253 -20.903 35.423 1.00 47.09 348 ALA A C 1
ATOM 2799 O O . ALA A 1 348 ? -28.658 -20.967 34.345 1.00 47.09 348 ALA A O 1
ATOM 2800 N N . VAL A 1 349 ? -28.593 -20.660 36.561 1.00 47.97 349 VAL A N 1
ATOM 2801 C CA . VAL A 1 349 ? -27.143 -20.394 36.609 1.00 47.97 349 VAL A CA 1
ATOM 2802 C C . VAL A 1 349 ? -26.318 -21.691 36.522 1.00 47.97 349 VAL A C 1
ATOM 2804 O O . VAL A 1 349 ? -25.172 -21.648 36.066 1.00 47.97 349 VAL A O 1
ATOM 2807 N N . GLU A 1 350 ? -26.883 -22.849 36.889 1.00 41.84 350 GLU A N 1
ATOM 2808 C CA . GLU A 1 350 ? -26.205 -24.151 36.775 1.00 41.84 350 GLU A CA 1
ATOM 2809 C C . GLU A 1 350 ? -26.272 -24.730 35.347 1.00 41.84 350 GLU A C 1
ATOM 2811 O O . GLU A 1 350 ? -25.240 -25.159 34.823 1.00 41.84 350 GLU A O 1
ATOM 2816 N N . GLU A 1 351 ? -27.410 -24.617 34.647 1.00 47.03 351 GLU A N 1
ATOM 2817 C CA . GLU A 1 351 ? -27.557 -25.099 33.256 1.00 47.03 351 GLU A CA 1
ATOM 2818 C C . GLU A 1 351 ? -26.646 -24.359 32.257 1.00 47.03 351 GLU A C 1
ATOM 2820 O O . GLU A 1 351 ? -26.073 -24.967 31.346 1.00 47.03 351 GLU A O 1
ATOM 2825 N N . ILE A 1 352 ? -26.434 -23.050 32.444 1.00 50.94 352 ILE A N 1
ATOM 2826 C CA . ILE A 1 352 ? -25.539 -22.252 31.583 1.00 50.94 352 ILE A CA 1
ATOM 2827 C C . ILE A 1 352 ? -24.074 -22.686 31.755 1.00 50.94 352 ILE A C 1
ATOM 2829 O O . ILE A 1 352 ? -23.270 -22.583 30.822 1.00 50.94 352 ILE A O 1
ATOM 2833 N N . ARG A 1 353 ? -23.710 -23.200 32.935 1.00 44.34 353 ARG A N 1
ATOM 2834 C CA . ARG A 1 353 ? -22.343 -23.626 33.235 1.00 44.34 353 ARG A CA 1
ATOM 2835 C C . ARG A 1 353 ? -22.039 -25.020 32.677 1.00 44.34 353 ARG A C 1
ATOM 2837 O O . ARG A 1 353 ? -20.940 -25.216 32.161 1.00 44.34 353 ARG A O 1
ATOM 2844 N N . GLU A 1 354 ? -23.004 -25.939 32.679 1.00 40.84 354 GLU A N 1
ATOM 2845 C CA . GLU A 1 354 ? -22.846 -27.278 32.084 1.00 40.84 354 GLU A CA 1
ATOM 2846 C C . GLU A 1 354 ? -22.844 -27.258 30.544 1.00 40.84 354 GLU A C 1
ATOM 2848 O O . GLU A 1 354 ? -22.085 -27.996 29.908 1.00 40.84 354 GLU A O 1
ATOM 2853 N N . GLY A 1 355 ? -23.599 -26.347 29.917 1.00 43.12 355 GLY A N 1
ATOM 2854 C CA . GLY A 1 355 ? -23.577 -26.162 28.460 1.00 43.12 355 GLY A CA 1
ATOM 2855 C C . GLY A 1 355 ? -22.235 -25.649 27.910 1.00 43.12 355 GLY A C 1
ATOM 2856 O O . GLY A 1 355 ? -21.896 -25.902 26.751 1.00 43.12 355 GLY A O 1
ATOM 2857 N N . PHE A 1 356 ? -21.438 -24.960 28.735 1.00 42.78 356 PHE A N 1
ATOM 2858 C CA . PHE A 1 356 ? -20.143 -24.404 28.330 1.00 42.78 356 PHE A CA 1
ATOM 2859 C C . PHE A 1 356 ? -19.006 -25.446 28.343 1.00 42.78 356 PHE A C 1
ATOM 2861 O O . PHE A 1 356 ? -18.086 -25.361 27.523 1.00 42.78 356 PHE A O 1
ATOM 2868 N N . ASP A 1 357 ? -19.090 -26.473 29.196 1.00 37.41 357 ASP A N 1
ATOM 2869 C CA . ASP A 1 357 ? -18.085 -27.546 29.267 1.00 37.41 357 ASP A CA 1
ATOM 2870 C C . ASP A 1 357 ? -18.229 -28.576 28.126 1.00 37.41 357 ASP A C 1
ATOM 2872 O O . ASP A 1 357 ? -17.239 -29.176 27.704 1.00 37.41 357 ASP A O 1
ATOM 2876 N N . LEU A 1 358 ? -19.415 -28.714 27.520 1.00 43.12 358 LEU A N 1
ATOM 2877 C CA . LEU A 1 358 ? -19.638 -29.615 26.375 1.00 43.12 358 LEU A CA 1
ATOM 2878 C C . LEU A 1 358 ? -19.147 -29.057 25.027 1.00 43.12 358 LEU A C 1
ATOM 2880 O O . LEU A 1 358 ? -18.882 -29.823 24.103 1.00 43.12 358 LEU A O 1
ATOM 2884 N N . LEU A 1 359 ? -18.974 -27.738 24.903 1.00 43.28 359 LEU A N 1
ATOM 2885 C CA . LEU A 1 359 ? -18.531 -27.075 23.664 1.00 43.28 359 LEU A CA 1
ATOM 2886 C C . LEU A 1 359 ? -17.007 -26.902 23.558 1.00 43.28 359 LEU A C 1
ATOM 2888 O O . LEU A 1 359 ? -16.503 -26.456 22.526 1.00 43.28 359 LEU A O 1
ATOM 2892 N N . THR A 1 360 ? -16.255 -27.252 24.605 1.00 39.38 360 THR A N 1
ATOM 2893 C CA . THR A 1 360 ? -14.782 -27.201 24.601 1.00 39.38 360 THR A CA 1
ATOM 2894 C C . THR A 1 360 ? -14.121 -28.550 24.303 1.00 39.38 360 THR A C 1
ATOM 2896 O O . THR A 1 360 ? -12.899 -28.606 24.146 1.00 39.38 360 THR A O 1
ATOM 2899 N N . ILE A 1 361 ? -14.909 -29.616 24.123 1.00 38.56 361 ILE A N 1
ATOM 2900 C CA . ILE A 1 361 ? -14.443 -30.948 23.717 1.00 38.56 361 ILE A CA 1
ATOM 2901 C C . ILE A 1 361 ? -15.222 -31.414 22.471 1.00 38.56 361 ILE A C 1
ATOM 2903 O O . ILE A 1 361 ? -16.012 -32.351 22.534 1.00 38.56 361 ILE A O 1
ATOM 2907 N N . SER A 1 362 ? -15.002 -30.770 21.319 1.00 33.53 362 SER A N 1
ATOM 2908 C CA . SER A 1 362 ? -15.293 -31.358 19.994 1.00 33.53 362 SER A CA 1
ATOM 2909 C C . SER A 1 362 ? -14.512 -30.678 18.878 1.00 33.53 362 SER A C 1
ATOM 2911 O O . SER A 1 362 ? -14.681 -29.443 18.734 1.00 33.53 362 SER A O 1
#

Organism: Sclerotinia sclerotiorum (strain ATCC 18683 / 1980 / Ss-1) (NCBI:txid665079)